Protein AF-A0A662T3V4-F1 (afdb_monomer)

Solvent-accessible surface area (backbone atoms only — not comparable to full-atom values): 14721 Å² total; per-residue (Å²): 110,71,76,76,57,40,57,53,72,35,45,35,38,33,26,55,74,84,58,54,72,59,46,93,83,54,72,71,65,47,71,27,55,16,37,87,68,14,44,41,56,37,65,56,91,74,62,58,72,70,41,65,28,30,39,36,39,48,42,63,90,56,28,44,53,46,79,46,80,47,55,38,71,93,63,78,53,95,51,92,78,51,63,44,68,65,78,75,66,76,69,55,51,30,48,18,40,55,39,75,48,63,46,76,59,77,57,59,50,78,57,83,48,34,36,40,37,45,35,63,87,68,67,56,62,47,79,45,73,43,36,34,34,44,30,41,29,21,73,39,90,58,22,33,38,45,39,45,26,37,30,39,37,47,55,92,95,19,60,70,58,90,65,24,69,51,34,47,43,48,28,42,80,74,65,52,68,68,65,54,58,46,91,50,48,66,55,29,43,75,65,43,41,47,41,75,68,65,66,51,94,30,65,60,47,104,82,73,52,51,46,60,36,35,60,92,40,72,52,44,32,40,35,40,36,34,28,27,44,73,63,53,85,51,66,26,28,47,32,44,32,41,42,34,34,74,65,69,70,37,31,35,87,39,80,53,43,66,65,41,56,65,33,63,38,37,42,35,39,33,95

Secondary structure (DSSP, 8-state):
--TT---TT-EEEEE-TTS-TT-TTPPPSEEEEB-TTS-BEE--TT--TT-EEEEEEE--SSB--EEEEEEPPS---SSTTPPEE-SS----PEEPBEEEEEE--SSSEEETTEEEEEHHHHT--SEEEEEEEEEEEE-STTEEEES-EEEEE--TT-PPPTTTEEEEEEEESSS------GGGHHHHHHH---EE---S-----TT----EE-TT-EEEEEEEEEEEGGG--S-EEEEEEEES--SSS---TTT----SBPEEEEEEEE-

Nearest PDB structures (foldseek):
  8q8h-assembly1_D  TM=4.718E-01  e=1.611E-04  Niabella aurantiaca DSM 17617
  1r17-assembly2_B  TM=2.631E-01  e=7.019E-04  Staphylococcus epidermidis
  2ral-assembly1_A  TM=2.416E-01  e=2.329E-03  Staphylococcus epidermidis
  2ral-assembly2_B  TM=2.460E-01  e=3.603E-03  Staphylococcus epidermidis
  1r19-assembly2_B  TM=2.768E-01  e=2.299E-02  Staphylococcus epidermidis

Foldseek 3Di:
DPLQQADFFWKKFKAAPPWQQQPPPGDTQWMATAHNRNKGWTLQPRADAQDWIWIWTDDDLFWAIDIDIDGHHPDPDPDRGDIDIDPPHDGTFTAFAKDKDKADWPAADDDGQEGEHECVVVVDAFKDKIKIKMKIATDDARHKFAQKWKAKEWPPPQADDPQFWQDKWKDWPDFDTLDDDSVCVCCRHVVRFIGGPQGDQADQDPVGRGGIHHNVDMIMMMMMIMGGSNRDPAKHKIKMKMFGDDPRQQQRSRNTHGRYDIDIHIYIYHD

Mean predicted aligned error: 10.24 Å

Sequence (271 aa):
MNPKAGISGLTVEVLPPDEIPWNPQRYILDSATTDANGIASFTGASLKVGELYQWVVRGDTTTYDKIVFMETPCRLPEALNVPFKITPPIYVYKVGNISLTVSNNNIGSLSGNVITINITALGLSGINTLSFDAAISQGVSGAAIIDPVLVLRSPEGYELESGVVMNIYAAPETGYDFGIPGSDLSSYLIGAAPISMSTRESFTDSKGVTHYVWTTEKATYSFTITFDADSISKEQILRITFDDLGDYNAKDVATRSSKASPAYVDVKFTV

Radius of gyration: 23.17 Å; Cα contacts (8 Å, |Δi|>4): 689; chains: 1; bounding box: 51×29×70 Å

pLDDT: mean 76.37, std 15.68, range [36.38, 98.0]

Structure (mmCIF, N/CA/C/O backbone):
data_AF-A0A662T3V4-F1
#
_entry.id   AF-A0A662T3V4-F1
#
loop_
_atom_site.group_PDB
_atom_site.id
_atom_site.type_symbol
_atom_site.label_atom_id
_atom_site.label_alt_id
_atom_site.label_comp_id
_atom_site.label_asym_id
_atom_site.label_entity_id
_atom_site.label_seq_id
_atom_site.pdbx_PDB_ins_code
_atom_site.Cartn_x
_atom_site.Cartn_y
_atom_site.Cartn_z
_atom_site.occupancy
_atom_site.B_iso_or_equiv
_atom_site.auth_seq_id
_atom_site.auth_comp_id
_atom_site.auth_asym_id
_atom_site.auth_atom_id
_atom_site.pdbx_PDB_model_num
ATOM 1 N N . MET A 1 1 ? -7.548 4.131 -21.773 1.00 39.38 1 MET A N 1
ATOM 2 C CA . MET A 1 1 ? -6.230 4.319 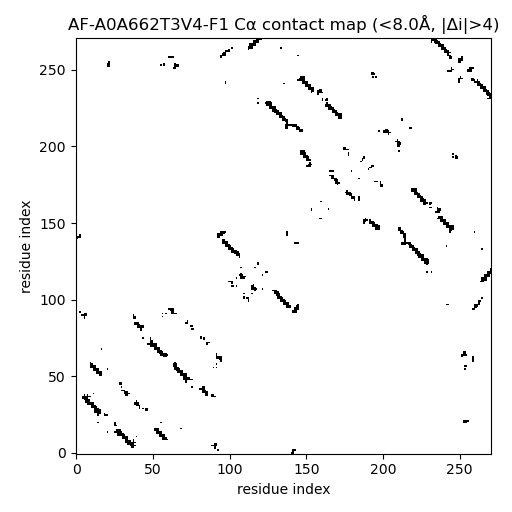-22.429 1.00 39.38 1 MET A CA 1
ATOM 3 C C . MET A 1 1 ? -5.552 2.965 -22.520 1.00 39.38 1 MET A C 1
ATOM 5 O O . MET A 1 1 ? -5.690 2.190 -21.585 1.00 39.38 1 MET A O 1
ATOM 9 N N . ASN A 1 2 ? -4.883 2.655 -23.633 1.00 36.38 2 ASN A N 1
ATOM 10 C CA . ASN A 1 2 ? -4.126 1.411 -23.766 1.00 36.38 2 ASN A CA 1
ATOM 11 C C . ASN A 1 2 ? -2.983 1.439 -22.725 1.00 36.38 2 ASN A C 1
ATOM 13 O O . ASN A 1 2 ? -2.199 2.387 -22.778 1.00 36.38 2 ASN A O 1
ATOM 17 N N . PRO A 1 3 ? -2.849 0.459 -21.811 1.00 45.53 3 PRO A N 1
ATOM 18 C CA . PRO A 1 3 ? -1.729 0.388 -20.856 1.00 45.53 3 PRO A CA 1
ATOM 19 C C . PRO A 1 3 ? -0.346 0.287 -21.539 1.00 45.53 3 PRO A C 1
ATOM 21 O O . PRO A 1 3 ? 0.685 0.275 -20.880 1.00 45.53 3 PRO A O 1
ATOM 24 N N . LYS A 1 4 ? -0.326 0.219 -22.877 1.00 51.81 4 LYS A N 1
ATOM 25 C CA . LYS A 1 4 ? 0.841 0.115 -23.755 1.00 51.81 4 LYS A CA 1
ATOM 26 C C . LYS A 1 4 ? 1.118 1.396 -24.564 1.00 51.81 4 LYS A C 1
ATOM 28 O O . LYS A 1 4 ? 1.653 1.305 -25.664 1.00 51.81 4 LYS A O 1
ATOM 33 N N . ALA A 1 5 ? 0.705 2.579 -24.111 1.00 57.41 5 ALA A N 1
ATOM 34 C CA . ALA A 1 5 ? 1.162 3.825 -24.736 1.00 57.41 5 ALA A CA 1
ATOM 35 C C . ALA A 1 5 ? 2.558 4.166 -24.192 1.00 57.41 5 ALA A C 1
ATOM 37 O O . ALA A 1 5 ? 2.743 4.207 -22.979 1.00 57.41 5 ALA A O 1
ATOM 38 N N . GLY A 1 6 ? 3.545 4.356 -25.070 1.00 65.94 6 GLY A N 1
ATOM 39 C CA . GLY A 1 6 ? 4.876 4.780 -24.645 1.00 65.94 6 GLY A CA 1
ATOM 40 C C . GLY A 1 6 ? 4.839 6.173 -24.012 1.00 65.94 6 GLY A C 1
ATOM 41 O O . GLY A 1 6 ? 4.017 7.008 -24.392 1.00 65.94 6 GLY A O 1
ATOM 42 N N . ILE A 1 7 ? 5.697 6.404 -23.019 1.00 77.31 7 ILE A N 1
ATOM 43 C CA . ILE A 1 7 ? 5.754 7.664 -22.273 1.00 77.31 7 ILE A CA 1
ATOM 44 C C . ILE A 1 7 ? 6.995 8.432 -22.703 1.00 77.31 7 ILE A C 1
ATOM 46 O O . ILE A 1 7 ? 8.090 7.887 -22.666 1.00 77.31 7 ILE A O 1
ATOM 50 N N . SER A 1 8 ? 6.800 9.681 -23.118 1.00 83.31 8 SER A N 1
ATOM 51 C CA . SER A 1 8 ? 7.868 10.582 -23.553 1.00 83.31 8 SER A CA 1
ATOM 52 C C . SER A 1 8 ? 8.593 11.218 -22.374 1.00 83.31 8 SER A C 1
ATOM 54 O O . SER A 1 8 ? 7.977 11.503 -21.351 1.00 83.31 8 SER A O 1
ATOM 56 N N . GLY A 1 9 ? 9.872 11.547 -22.562 1.00 85.44 9 GLY A N 1
ATOM 57 C CA . GLY A 1 9 ? 10.640 12.363 -21.616 1.00 85.44 9 GLY A CA 1
ATOM 58 C C . GLY A 1 9 ? 11.221 11.602 -20.421 1.00 85.44 9 GLY A C 1
ATOM 59 O O . GLY A 1 9 ? 11.909 12.207 -19.607 1.00 85.44 9 GLY A O 1
ATOM 60 N N . LEU A 1 10 ? 11.001 10.290 -20.330 1.00 86.38 10 LEU A N 1
ATOM 61 C CA . LEU A 1 10 ? 11.628 9.434 -19.323 1.00 86.38 10 LEU A CA 1
ATOM 62 C C . LEU A 1 10 ? 13.076 9.119 -19.692 1.00 86.38 10 LEU A C 1
ATOM 64 O O . LEU A 1 10 ? 13.371 8.831 -20.859 1.00 86.38 10 LEU A O 1
ATOM 68 N N . THR A 1 11 ? 13.949 9.117 -18.687 1.00 89.12 11 THR A N 1
ATOM 69 C CA . THR A 1 11 ? 15.344 8.684 -18.817 1.00 89.12 11 THR A CA 1
ATOM 70 C C . THR A 1 11 ? 15.421 7.165 -18.752 1.00 89.12 11 THR A C 1
ATOM 72 O O . THR A 1 11 ? 14.851 6.543 -17.858 1.00 89.12 11 THR A O 1
ATOM 75 N N . VAL A 1 12 ? 16.156 6.566 -19.683 1.00 87.50 12 VAL A N 1
ATOM 76 C CA . VAL A 1 12 ? 16.476 5.140 -19.700 1.00 87.50 12 VAL A CA 1
ATOM 77 C C . VAL A 1 12 ? 17.984 4.993 -19.596 1.00 87.50 12 VAL A C 1
ATOM 79 O O . VAL A 1 12 ? 18.717 5.497 -20.444 1.00 87.50 12 VAL A O 1
ATOM 82 N N . GLU A 1 13 ? 18.436 4.313 -18.551 1.00 89.25 13 GLU A N 1
ATOM 83 C CA . GLU A 1 13 ? 19.843 4.027 -18.281 1.00 89.25 13 GLU A CA 1
ATOM 84 C C . GLU A 1 13 ? 20.152 2.569 -18.608 1.00 89.25 13 GLU A C 1
ATOM 86 O O . GLU A 1 13 ? 19.331 1.683 -18.366 1.00 89.25 13 GLU A O 1
ATOM 91 N N . VAL A 1 14 ? 21.355 2.324 -19.120 1.00 87.81 14 VAL A N 1
ATOM 92 C CA . VAL A 1 14 ? 21.890 0.979 -19.334 1.00 87.81 14 VAL A CA 1
ATOM 93 C C . VAL A 1 14 ? 22.984 0.735 -18.313 1.00 87.81 14 VAL A C 1
ATOM 95 O O . VAL A 1 14 ? 23.969 1.475 -18.271 1.00 87.81 14 VAL A O 1
ATOM 98 N N . LEU A 1 15 ? 22.809 -0.292 -17.488 1.00 89.62 15 LEU A N 1
ATOM 99 C CA . LEU A 1 15 ? 23.757 -0.675 -16.449 1.00 89.62 15 LEU A CA 1
ATOM 100 C C . LEU A 1 15 ? 24.305 -2.089 -16.710 1.00 89.62 15 LEU A C 1
ATOM 102 O O . LEU A 1 15 ? 23.629 -2.908 -17.350 1.00 89.62 15 LEU A O 1
ATOM 106 N N . PRO A 1 16 ? 25.507 -2.406 -16.200 1.00 89.25 16 PRO A N 1
ATOM 107 C CA . PRO A 1 16 ? 25.990 -3.781 -16.120 1.00 89.25 16 PRO A CA 1
ATOM 108 C C . PRO A 1 16 ? 24.995 -4.716 -15.395 1.00 89.25 16 PRO A C 1
ATOM 110 O O . PRO A 1 16 ? 24.268 -4.259 -14.511 1.00 89.25 16 PRO A O 1
ATOM 113 N N . PRO A 1 17 ? 24.956 -6.025 -15.721 1.00 85.75 17 PRO A N 1
ATOM 114 C CA . PRO A 1 17 ? 24.073 -7.006 -15.076 1.00 85.75 17 PRO A CA 1
ATOM 115 C C . PRO A 1 17 ? 24.183 -7.112 -13.557 1.00 85.75 17 PRO A C 1
ATOM 117 O O . PRO A 1 17 ? 23.221 -7.521 -12.917 1.00 85.75 17 PRO A O 1
ATOM 120 N N . ASP A 1 18 ? 25.328 -6.762 -12.990 1.00 86.75 18 ASP A N 1
ATOM 121 C CA . ASP A 1 18 ? 25.663 -6.848 -11.569 1.00 86.75 18 ASP A CA 1
ATOM 122 C C . ASP A 1 18 ? 25.553 -5.506 -10.829 1.00 86.75 18 ASP A C 1
ATOM 124 O O . ASP A 1 18 ? 25.677 -5.458 -9.605 1.00 86.75 18 ASP A O 1
ATOM 128 N N . GLU A 1 19 ? 25.290 -4.415 -11.549 1.00 88.00 19 GLU A N 1
ATOM 129 C CA . GLU A 1 19 ? 25.171 -3.085 -10.963 1.00 88.00 19 GLU A CA 1
ATOM 130 C C . GLU A 1 19 ? 23.874 -2.945 -10.155 1.00 88.00 19 GLU A C 1
ATOM 132 O O . GLU A 1 19 ? 22.834 -3.506 -10.503 1.00 88.00 19 GLU A O 1
ATOM 137 N N . ILE A 1 20 ? 23.928 -2.163 -9.074 1.00 83.81 20 ILE A N 1
ATOM 138 C CA . ILE A 1 20 ? 22.788 -1.937 -8.183 1.00 83.81 20 ILE A CA 1
ATOM 139 C C . ILE A 1 20 ? 22.007 -0.695 -8.658 1.00 83.81 20 ILE A C 1
ATOM 141 O O . ILE A 1 20 ? 22.491 0.427 -8.479 1.00 83.81 20 ILE A O 1
ATOM 145 N N . PRO A 1 21 ? 20.774 -0.823 -9.195 1.00 80.94 21 PRO A N 1
ATOM 146 C CA . PRO A 1 21 ? 20.080 0.290 -9.862 1.00 80.94 21 PRO A CA 1
ATOM 147 C C . PRO A 1 21 ? 19.766 1.488 -8.970 1.00 80.94 21 PRO A C 1
ATOM 149 O O . PRO A 1 21 ? 19.736 2.624 -9.446 1.00 80.94 21 PRO A O 1
ATOM 152 N N . TRP A 1 22 ? 19.540 1.250 -7.681 1.00 76.88 22 TRP A N 1
ATOM 153 C CA . TRP A 1 22 ? 19.243 2.291 -6.697 1.00 76.88 22 TRP A CA 1
ATOM 154 C C . TRP A 1 22 ? 20.482 2.918 -6.059 1.00 76.88 22 TRP A C 1
ATOM 156 O O . TRP A 1 22 ? 20.353 3.817 -5.226 1.00 76.88 22 TRP A O 1
ATOM 166 N N . ASN A 1 23 ? 21.686 2.459 -6.407 1.00 81.25 23 ASN A N 1
ATOM 167 C CA . ASN A 1 23 ? 22.908 3.102 -5.952 1.00 81.25 23 ASN A CA 1
ATOM 168 C C . ASN A 1 23 ? 23.044 4.471 -6.656 1.00 81.25 23 ASN A C 1
ATOM 170 O O . ASN A 1 23 ? 23.074 4.528 -7.892 1.00 81.25 23 ASN A O 1
ATOM 174 N N . PRO A 1 24 ? 23.136 5.596 -5.918 1.00 77.50 24 PRO A N 1
ATOM 175 C CA . PRO A 1 24 ? 23.314 6.913 -6.530 1.00 77.50 24 PRO A CA 1
ATOM 176 C C . PRO A 1 24 ? 24.662 7.063 -7.253 1.00 77.50 24 PRO A C 1
ATOM 178 O O . PRO A 1 24 ? 24.792 7.946 -8.093 1.00 77.50 24 PRO A O 1
ATOM 181 N N . GLN A 1 25 ? 25.646 6.207 -6.953 1.00 84.00 25 GLN A N 1
ATOM 182 C CA . GLN A 1 25 ? 26.980 6.195 -7.569 1.00 84.00 25 GLN A CA 1
ATOM 183 C C . GLN A 1 25 ? 27.180 5.046 -8.572 1.00 84.00 25 GLN A C 1
ATOM 185 O O . GLN A 1 25 ? 28.317 4.720 -8.906 1.00 84.00 25 GLN A O 1
ATOM 190 N N . ARG A 1 26 ? 26.092 4.413 -9.026 1.00 88.00 26 ARG A N 1
ATOM 191 C CA . ARG A 1 26 ? 26.131 3.319 -10.008 1.00 88.00 26 ARG A CA 1
ATOM 192 C C . ARG A 1 26 ? 26.862 3.711 -11.293 1.00 88.00 26 ARG A C 1
ATOM 194 O O . ARG A 1 26 ? 26.807 4.867 -11.723 1.00 88.00 26 ARG A O 1
ATOM 201 N N . TYR A 1 27 ? 27.475 2.733 -11.949 1.00 88.25 27 TYR A N 1
ATOM 202 C CA . TYR A 1 27 ? 28.099 2.938 -13.246 1.00 88.25 27 TYR A CA 1
ATOM 203 C C . TYR A 1 27 ? 27.073 2.856 -14.386 1.00 88.25 27 TYR A C 1
ATOM 205 O O . TYR A 1 27 ? 26.391 1.848 -14.560 1.00 88.25 27 TYR A O 1
ATOM 213 N N . ILE A 1 28 ? 26.972 3.928 -15.178 1.00 89.94 28 ILE A N 1
ATOM 214 C CA . ILE A 1 28 ? 26.049 4.029 -16.317 1.00 89.94 28 ILE A CA 1
ATOM 215 C C . ILE A 1 28 ? 26.844 3.838 -17.611 1.00 89.94 28 ILE A C 1
ATOM 217 O O . ILE A 1 28 ? 27.743 4.624 -17.908 1.00 89.94 28 ILE A O 1
ATOM 221 N N . LEU A 1 29 ? 26.507 2.800 -18.381 1.00 87.75 29 LEU A N 1
ATOM 222 C CA . LEU A 1 29 ? 27.159 2.481 -19.658 1.00 87.75 29 LEU A CA 1
ATOM 223 C C . LEU A 1 29 ? 26.683 3.390 -20.792 1.00 87.75 29 LEU A C 1
ATOM 225 O O . LEU A 1 29 ? 27.480 3.807 -21.633 1.00 87.75 29 LEU A O 1
ATOM 229 N N . ASP A 1 30 ? 25.380 3.659 -20.821 1.00 87.38 30 ASP A N 1
ATOM 230 C CA . ASP A 1 30 ? 24.730 4.554 -21.775 1.00 87.38 30 ASP A CA 1
ATOM 231 C C . ASP A 1 30 ? 23.413 5.072 -21.175 1.00 87.38 30 ASP A C 1
ATOM 233 O O . ASP A 1 30 ? 22.853 4.478 -20.247 1.00 87.38 30 ASP A O 1
ATOM 237 N N . SER A 1 31 ? 22.905 6.184 -21.696 1.00 88.00 31 SER A N 1
ATOM 238 C CA . SER A 1 31 ? 21.610 6.728 -21.294 1.00 88.00 31 SER A CA 1
ATOM 239 C C . SER A 1 31 ? 20.939 7.466 -22.442 1.00 88.00 31 SER A C 1
ATOM 241 O O . SER A 1 31 ? 21.595 8.102 -23.266 1.00 88.00 31 SER A O 1
ATOM 243 N N . ALA A 1 32 ? 19.615 7.400 -22.482 1.00 87.44 32 ALA A N 1
ATOM 244 C CA . ALA A 1 32 ? 18.816 8.086 -23.482 1.00 87.44 32 ALA A CA 1
ATOM 245 C C . ALA A 1 32 ? 17.502 8.584 -22.884 1.00 87.44 32 ALA A C 1
ATOM 247 O O . ALA A 1 32 ? 17.032 8.092 -21.859 1.00 87.44 32 ALA A O 1
ATOM 248 N N . THR A 1 33 ? 16.880 9.544 -23.561 1.00 88.31 33 THR A N 1
ATOM 249 C CA . THR A 1 33 ? 15.535 10.017 -23.233 1.00 88.31 33 THR A CA 1
ATOM 250 C C . THR A 1 33 ? 14.543 9.459 -24.244 1.00 88.31 33 THR A C 1
ATOM 252 O O . THR A 1 33 ? 14.813 9.414 -25.445 1.00 88.31 33 THR A O 1
ATOM 255 N N . THR A 1 34 ? 13.394 9.015 -23.753 1.00 85.56 34 THR A N 1
ATOM 256 C CA . THR A 1 34 ? 12.298 8.513 -24.585 1.00 85.56 34 THR A CA 1
ATOM 257 C C . THR A 1 34 ? 11.655 9.620 -25.425 1.00 85.56 34 THR A C 1
ATOM 259 O O . THR A 1 34 ? 11.392 10.723 -24.938 1.00 85.56 34 THR A O 1
ATOM 262 N N . ASP A 1 35 ? 11.383 9.316 -26.695 1.00 82.12 35 ASP A N 1
ATOM 263 C CA . ASP A 1 35 ? 10.679 10.204 -27.627 1.00 82.12 35 ASP A CA 1
ATOM 264 C C . ASP A 1 35 ? 9.153 10.246 -27.388 1.00 82.12 35 ASP A C 1
ATOM 266 O O . ASP A 1 35 ? 8.627 9.603 -26.481 1.00 82.12 35 ASP A O 1
ATOM 270 N N . ALA A 1 36 ? 8.415 10.966 -28.243 1.00 80.06 36 ALA A N 1
ATOM 271 C CA . ALA A 1 36 ? 6.953 11.093 -28.166 1.00 80.06 36 ALA A CA 1
ATOM 272 C C . ALA A 1 36 ? 6.187 9.752 -28.216 1.00 80.06 36 ALA A C 1
ATOM 274 O O . ALA A 1 36 ? 5.016 9.703 -27.845 1.00 80.06 36 ALA A O 1
ATOM 275 N N . ASN A 1 37 ? 6.833 8.673 -28.670 1.00 75.56 37 ASN A N 1
ATOM 276 C CA . ASN A 1 37 ? 6.276 7.324 -28.728 1.00 75.56 37 ASN A CA 1
ATOM 277 C C . ASN A 1 37 ? 6.799 6.420 -27.598 1.00 75.56 37 ASN A C 1
ATOM 279 O O . ASN A 1 37 ? 6.518 5.221 -27.603 1.00 75.56 37 ASN A O 1
ATOM 283 N N . GLY A 1 38 ? 7.566 6.963 -26.648 1.00 74.94 38 GLY A N 1
ATOM 284 C CA . GLY A 1 38 ? 8.188 6.225 -25.552 1.00 74.94 38 GLY A CA 1
ATOM 285 C C . GLY A 1 38 ? 9.400 5.389 -25.953 1.00 74.94 38 GLY A C 1
ATOM 286 O O . GLY A 1 38 ? 9.721 4.421 -25.265 1.00 74.94 38 GLY A O 1
ATOM 287 N N . ILE A 1 39 ? 10.056 5.706 -27.073 1.00 79.62 39 ILE A N 1
ATOM 288 C CA . ILE A 1 39 ? 11.210 4.949 -27.568 1.00 79.62 39 ILE A CA 1
ATOM 289 C C . ILE A 1 39 ? 12.498 5.666 -27.169 1.00 79.62 39 ILE A C 1
ATOM 291 O O . ILE A 1 39 ? 12.715 6.818 -27.538 1.00 79.62 39 ILE A O 1
ATOM 295 N N . ALA A 1 40 ? 13.377 4.969 -26.448 1.00 80.62 40 ALA A N 1
ATOM 296 C CA . ALA A 1 40 ? 14.735 5.424 -26.162 1.00 80.62 40 ALA A CA 1
ATOM 297 C C . ALA A 1 40 ? 15.696 4.939 -27.263 1.00 80.62 40 ALA A C 1
ATOM 299 O O . ALA A 1 40 ? 15.674 3.764 -27.643 1.00 80.62 40 ALA A O 1
ATOM 300 N N . SER A 1 41 ? 16.506 5.856 -27.800 1.00 79.06 41 SER A N 1
ATOM 301 C CA . SER A 1 41 ? 17.480 5.575 -28.866 1.00 79.06 41 SER A CA 1
ATOM 302 C C . SER A 1 41 ? 18.894 5.818 -28.357 1.00 79.06 41 SER A C 1
ATOM 304 O O . SER A 1 41 ? 19.190 6.907 -27.872 1.00 79.06 41 SER A O 1
ATOM 306 N N . PHE A 1 42 ? 19.754 4.815 -28.500 1.00 78.88 42 PHE A N 1
ATOM 307 C CA . PHE A 1 42 ? 21.103 4.800 -27.938 1.00 78.88 42 PHE A CA 1
ATOM 308 C C . PHE A 1 42 ? 22.131 4.854 -29.058 1.00 78.88 42 PHE A C 1
ATOM 310 O O . PHE A 1 42 ? 21.928 4.275 -30.128 1.00 78.88 42 PHE A O 1
ATOM 317 N N . THR A 1 43 ? 23.238 5.554 -28.827 1.00 66.44 43 THR A N 1
ATOM 318 C CA . THR A 1 43 ? 24.326 5.668 -29.809 1.00 66.44 43 THR A CA 1
ATOM 319 C C . THR A 1 43 ? 25.307 4.498 -29.713 1.00 66.44 43 THR A C 1
ATOM 321 O O . THR A 1 43 ? 26.073 4.283 -30.649 1.00 66.44 43 THR A O 1
ATOM 324 N N . GLY A 1 44 ? 25.240 3.696 -28.640 1.00 61.56 44 GLY A N 1
ATOM 325 C CA . GLY A 1 44 ? 25.814 2.350 -28.577 1.00 61.56 44 GLY A CA 1
ATOM 326 C C . GLY A 1 44 ? 27.333 2.266 -28.521 1.00 61.56 44 GLY A C 1
ATOM 327 O O . GLY A 1 44 ? 27.869 1.166 -28.605 1.00 61.56 44 GLY A O 1
ATOM 328 N N . ALA A 1 45 ? 28.037 3.387 -28.343 1.00 58.06 45 ALA A N 1
ATOM 329 C CA . ALA A 1 45 ? 29.501 3.411 -28.334 1.00 58.06 45 ALA A CA 1
ATOM 330 C C . ALA A 1 45 ? 30.129 2.525 -27.233 1.00 58.06 45 ALA A C 1
ATOM 332 O O . ALA A 1 45 ? 31.272 2.098 -27.380 1.00 58.06 45 ALA A O 1
ATOM 333 N N . SER A 1 46 ? 29.377 2.213 -26.170 1.00 67.06 46 SER A N 1
ATOM 334 C CA . SER A 1 46 ? 29.834 1.428 -25.011 1.00 67.06 46 SER A CA 1
ATOM 335 C C . SER A 1 46 ? 29.189 0.038 -24.887 1.00 67.06 46 SER A C 1
ATOM 337 O O . SER A 1 46 ? 29.539 -0.708 -23.972 1.00 67.06 46 SER A O 1
ATOM 339 N N . LEU A 1 47 ? 28.238 -0.323 -25.759 1.00 74.50 47 LEU A N 1
ATOM 340 C CA . LEU A 1 47 ? 27.401 -1.521 -25.602 1.00 74.50 47 LEU A CA 1
ATOM 341 C C . LEU A 1 47 ? 27.782 -2.612 -26.607 1.00 74.50 47 LEU A C 1
ATOM 343 O O . LEU A 1 47 ? 27.963 -2.351 -27.796 1.00 74.50 47 LEU A O 1
ATOM 347 N N . LYS A 1 48 ? 27.883 -3.857 -26.133 1.00 75.62 48 LYS A N 1
ATOM 348 C CA . LYS A 1 48 ? 28.205 -5.020 -26.969 1.00 75.62 48 LYS A CA 1
ATOM 349 C C . LYS A 1 48 ? 26.930 -5.752 -27.388 1.00 75.62 48 LYS A C 1
ATOM 351 O O . LYS A 1 48 ? 26.040 -5.994 -26.579 1.00 75.62 48 LYS A O 1
ATOM 356 N N . VAL A 1 49 ? 26.851 -6.118 -28.666 1.00 75.88 49 VAL A N 1
ATOM 357 C CA . VAL A 1 49 ? 25.720 -6.878 -29.226 1.00 75.88 49 VAL A CA 1
ATOM 358 C C . VAL A 1 49 ? 25.639 -8.259 -28.577 1.00 75.88 49 VAL A C 1
ATOM 360 O O . VAL A 1 49 ? 26.661 -8.926 -28.451 1.00 75.88 49 VAL A O 1
ATOM 363 N N . GLY A 1 50 ? 24.428 -8.693 -28.215 1.00 74.31 50 GLY A N 1
ATOM 364 C CA . GLY A 1 50 ? 24.186 -10.004 -27.604 1.00 74.31 50 GLY A CA 1
ATOM 365 C C . GLY A 1 50 ? 24.565 -10.104 -26.125 1.00 74.31 50 GLY A C 1
ATOM 366 O O . GLY A 1 50 ? 24.307 -11.132 -25.514 1.00 74.31 50 GLY A O 1
ATOM 367 N N . GLU A 1 51 ? 25.134 -9.052 -25.530 1.00 81.88 51 GLU A N 1
ATOM 368 C CA . GLU A 1 51 ? 25.358 -9.004 -24.085 1.00 81.88 51 GLU A CA 1
ATOM 369 C C . GLU A 1 51 ? 24.079 -8.588 -23.360 1.00 81.88 51 GLU A C 1
ATOM 371 O O . GLU A 1 51 ? 23.357 -7.682 -23.802 1.00 81.88 51 GLU A O 1
ATOM 376 N N . LEU A 1 52 ? 23.826 -9.257 -22.234 1.00 83.38 52 LEU A N 1
ATOM 377 C CA . LEU A 1 52 ? 22.751 -8.936 -21.305 1.00 83.38 52 LEU A CA 1
ATOM 378 C C . LEU A 1 52 ? 23.101 -7.653 -20.548 1.00 83.38 52 LEU A C 1
ATOM 380 O O . LEU A 1 52 ? 24.204 -7.525 -20.024 1.00 83.38 52 LEU A O 1
ATOM 384 N N . TYR A 1 53 ? 22.145 -6.735 -20.438 1.00 86.50 53 TYR A N 1
ATOM 385 C CA . TYR A 1 53 ? 22.264 -5.540 -19.605 1.00 86.50 53 TYR A CA 1
ATOM 386 C C . TYR A 1 53 ? 20.990 -5.298 -18.805 1.00 86.50 53 TYR A C 1
ATOM 388 O O . TYR A 1 53 ? 19.912 -5.806 -19.136 1.00 86.50 53 TYR A O 1
ATOM 396 N N . GLN A 1 54 ? 21.122 -4.482 -17.764 1.00 87.44 54 GLN A N 1
ATOM 397 C CA . GLN A 1 54 ? 19.992 -3.918 -17.043 1.00 87.44 54 GLN A CA 1
ATOM 398 C C . GLN A 1 54 ? 19.551 -2.620 -17.713 1.00 87.44 54 GLN A C 1
ATOM 400 O O . GLN A 1 5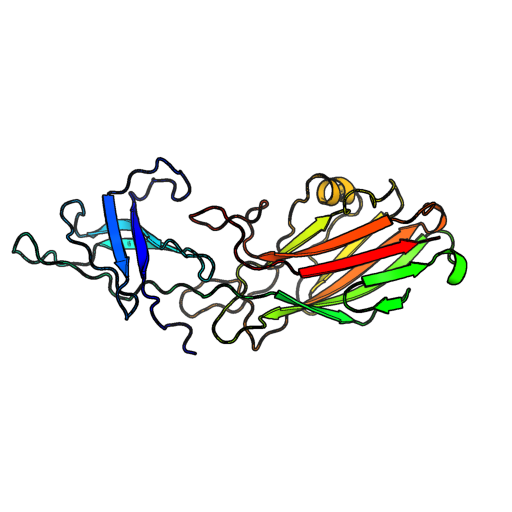4 ? 20.328 -1.675 -17.824 1.00 87.44 54 GLN A O 1
ATOM 405 N N . TRP A 1 55 ? 18.290 -2.562 -18.122 1.00 84.50 55 TRP A N 1
ATOM 406 C CA . TRP A 1 55 ? 17.666 -1.374 -18.690 1.00 84.50 55 TRP A CA 1
ATOM 407 C C . TRP A 1 55 ? 16.742 -0.770 -17.648 1.00 84.50 55 TRP A C 1
ATOM 409 O O . TRP A 1 55 ? 15.712 -1.357 -17.303 1.00 84.50 55 TRP A O 1
ATOM 419 N N . VAL A 1 56 ? 17.132 0.391 -17.137 1.00 85.88 56 VAL A N 1
ATOM 420 C CA . VAL A 1 56 ? 16.468 1.053 -16.019 1.00 85.88 56 VAL A CA 1
ATOM 421 C C . VAL A 1 56 ? 15.744 2.286 -16.529 1.00 85.88 56 VAL A C 1
ATOM 423 O O . VAL A 1 56 ? 16.365 3.287 -16.879 1.00 85.88 56 VAL A O 1
ATOM 426 N N . VAL A 1 57 ? 14.418 2.216 -16.578 1.00 84.75 57 VAL A N 1
ATOM 427 C CA . VAL A 1 57 ? 13.563 3.370 -16.857 1.00 84.75 57 VAL A CA 1
ATOM 428 C C . VAL A 1 57 ? 13.341 4.123 -15.556 1.00 84.75 57 VAL A C 1
ATOM 430 O O . VAL A 1 57 ? 12.801 3.559 -14.607 1.00 84.75 57 VAL A O 1
ATOM 433 N N . ARG A 1 58 ? 13.743 5.392 -15.532 1.00 84.88 58 ARG A N 1
ATOM 434 C CA . ARG A 1 58 ? 13.524 6.324 -14.426 1.00 84.88 58 ARG A CA 1
ATOM 435 C C . ARG A 1 58 ? 12.174 6.997 -14.619 1.00 84.88 58 ARG A C 1
ATOM 437 O O . ARG A 1 58 ? 12.033 7.864 -15.484 1.00 84.88 58 ARG A O 1
ATOM 444 N N . GLY A 1 59 ? 11.191 6.557 -13.847 1.00 79.38 59 GLY A N 1
ATOM 445 C CA . GLY A 1 59 ? 9.884 7.180 -13.776 1.00 79.38 59 GLY A CA 1
ATOM 446 C C . GLY A 1 59 ? 9.960 8.526 -13.060 1.00 79.38 59 GLY A C 1
ATOM 447 O O . GLY A 1 59 ? 10.815 8.775 -12.207 1.00 79.38 59 GLY A O 1
ATOM 448 N N . ASP A 1 60 ? 9.044 9.415 -13.412 1.00 77.81 60 ASP A N 1
ATOM 449 C CA . ASP A 1 60 ? 8.852 10.698 -12.742 1.00 77.81 60 ASP A CA 1
ATOM 450 C C . ASP A 1 60 ? 7.859 10.574 -11.567 1.00 77.81 60 ASP A C 1
ATOM 452 O O . ASP A 1 60 ? 7.658 9.497 -11.002 1.00 77.81 60 ASP A O 1
ATOM 456 N N . THR A 1 61 ? 7.241 11.682 -11.155 1.00 76.19 61 THR A N 1
ATOM 457 C CA . THR A 1 61 ? 6.202 11.689 -10.109 1.00 76.19 61 THR A CA 1
ATOM 458 C C . THR A 1 61 ? 4.869 11.100 -10.572 1.00 76.19 61 THR A C 1
ATOM 460 O O . THR A 1 61 ? 3.979 10.880 -9.758 1.00 76.19 61 THR A O 1
ATOM 463 N N . THR A 1 62 ? 4.702 10.858 -11.871 1.00 79.00 62 THR A N 1
ATOM 464 C CA . THR A 1 62 ? 3.461 10.369 -12.481 1.00 79.00 62 THR A CA 1
ATOM 465 C C . THR A 1 62 ? 3.600 8.965 -13.057 1.00 79.00 62 THR A C 1
ATOM 467 O O . THR A 1 62 ? 2.614 8.395 -13.529 1.00 79.00 62 THR A O 1
ATOM 470 N N . THR A 1 63 ? 4.805 8.391 -13.026 1.00 80.19 63 THR A N 1
ATOM 471 C CA . THR A 1 63 ? 5.141 7.103 -13.638 1.00 80.19 63 THR A CA 1
ATOM 472 C C . THR A 1 63 ? 6.064 6.277 -12.748 1.00 80.19 63 THR A C 1
ATOM 474 O O . THR A 1 63 ? 6.939 6.808 -12.066 1.00 80.19 63 THR A O 1
ATOM 477 N N . TYR A 1 64 ? 5.846 4.964 -12.741 1.00 79.44 64 TYR A N 1
ATOM 478 C CA . TYR A 1 64 ? 6.719 4.031 -12.035 1.00 79.44 64 TYR A CA 1
ATOM 479 C C . TYR A 1 64 ? 8.027 3.833 -12.781 1.00 79.44 64 TYR A C 1
ATOM 481 O O . TYR 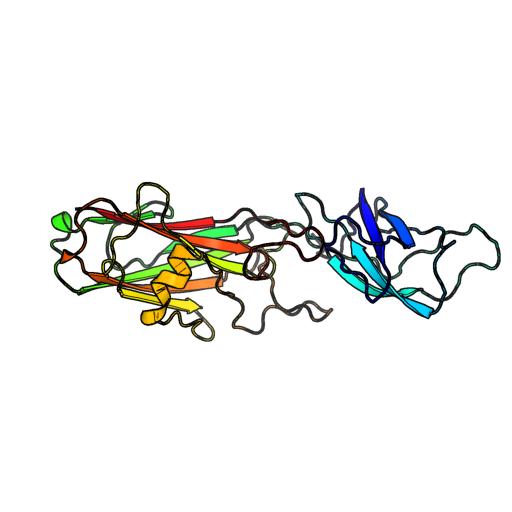A 1 64 ? 8.057 3.857 -14.018 1.00 79.44 64 TYR A O 1
ATOM 489 N N . ASP A 1 65 ? 9.085 3.554 -12.031 1.00 79.00 65 ASP A N 1
ATOM 490 C CA . ASP A 1 65 ? 10.320 3.085 -12.621 1.00 79.00 65 ASP A CA 1
ATOM 491 C C . ASP A 1 65 ? 10.164 1.625 -13.058 1.00 79.00 65 ASP A C 1
ATOM 493 O O . ASP A 1 65 ? 9.227 0.906 -12.691 1.00 79.00 65 ASP A O 1
ATOM 497 N N . LYS A 1 66 ? 11.102 1.165 -13.883 1.00 78.56 66 LYS A N 1
ATOM 498 C CA . LYS A 1 66 ? 11.121 -0.224 -14.329 1.00 78.56 66 LYS A CA 1
ATOM 499 C C . LYS A 1 66 ? 12.525 -0.690 -14.619 1.00 78.56 66 LYS A C 1
ATOM 501 O O . LYS A 1 66 ? 13.279 -0.002 -15.298 1.00 78.56 66 LYS A O 1
ATOM 506 N N . ILE A 1 67 ? 12.826 -1.904 -14.181 1.00 78.31 67 ILE A N 1
ATOM 507 C CA . ILE A 1 67 ? 14.055 -2.605 -14.532 1.00 78.31 67 ILE A CA 1
ATOM 508 C C . ILE A 1 67 ? 13.677 -3.772 -15.437 1.00 78.31 67 ILE A C 1
ATOM 510 O O . ILE A 1 67 ? 12.773 -4.548 -15.124 1.00 78.31 67 ILE A O 1
ATOM 514 N N . VAL A 1 68 ? 14.351 -3.887 -16.578 1.00 78.50 68 VAL A N 1
ATOM 515 C CA . VAL A 1 68 ? 14.235 -5.048 -17.464 1.00 78.50 68 VAL A CA 1
ATOM 516 C C . VAL A 1 68 ? 15.632 -5.527 -17.820 1.00 78.50 68 VAL A C 1
ATOM 518 O O . VAL A 1 68 ? 16.479 -4.737 -18.226 1.00 78.50 68 VAL A O 1
ATOM 521 N N . PHE A 1 69 ? 15.864 -6.828 -17.703 1.00 80.25 69 PHE A N 1
ATOM 522 C CA . PHE A 1 69 ? 17.085 -7.460 -18.186 1.00 80.25 69 PHE A CA 1
ATOM 523 C C . PHE A 1 69 ? 16.873 -7.854 -19.645 1.00 80.25 69 PHE A C 1
ATOM 525 O O . PHE A 1 69 ? 15.959 -8.622 -19.948 1.00 80.25 69 PHE A O 1
ATOM 532 N N . MET A 1 70 ? 17.666 -7.292 -20.555 1.00 77.12 70 MET A N 1
ATOM 533 C CA . MET A 1 70 ? 17.554 -7.584 -21.988 1.00 77.12 70 MET A CA 1
ATOM 534 C C . MET A 1 70 ? 18.924 -7.603 -22.645 1.00 77.12 70 MET A C 1
ATOM 536 O O . MET A 1 70 ? 19.791 -6.787 -22.324 1.00 77.12 70 MET A O 1
ATOM 540 N N . GLU A 1 71 ? 19.088 -8.517 -23.594 1.00 78.69 71 GLU A N 1
ATOM 541 C CA . GLU A 1 71 ? 20.247 -8.543 -24.477 1.00 78.69 71 GLU A CA 1
ATOM 542 C C . GLU A 1 71 ? 20.181 -7.386 -25.477 1.00 78.69 71 GLU A C 1
ATOM 544 O O . GLU A 1 71 ? 19.112 -7.050 -25.996 1.00 78.69 71 GLU A O 1
ATOM 549 N N . THR A 1 72 ? 21.330 -6.776 -25.768 1.00 71.81 72 THR A N 1
ATOM 550 C CA . THR A 1 72 ? 21.405 -5.718 -26.783 1.00 71.81 72 THR A CA 1
ATOM 551 C C . THR A 1 72 ? 21.028 -6.294 -28.155 1.00 71.81 72 THR A C 1
ATOM 553 O O . THR A 1 72 ? 21.713 -7.210 -28.629 1.00 71.81 72 THR A O 1
ATOM 556 N N . PRO A 1 73 ? 19.970 -5.782 -28.819 1.00 62.16 73 PRO A N 1
ATOM 557 C CA . PRO A 1 73 ? 19.444 -6.390 -30.035 1.00 62.16 73 PRO A CA 1
ATOM 558 C C . PRO A 1 73 ? 20.453 -6.371 -31.194 1.00 62.16 73 PRO A C 1
ATOM 560 O O . PRO A 1 73 ? 21.225 -5.431 -31.391 1.00 62.16 73 PRO A O 1
ATOM 563 N N . CYS A 1 74 ? 20.421 -7.437 -31.994 1.00 50.28 74 CYS A N 1
ATOM 564 C CA . CYS A 1 74 ? 21.281 -7.664 -33.154 1.00 50.28 74 CYS A CA 1
ATOM 565 C C . CYS A 1 74 ? 21.025 -6.650 -34.287 1.00 50.28 74 CYS A C 1
ATOM 567 O O . CYS A 1 74 ? 20.113 -6.808 -35.098 1.00 50.28 74 CYS A O 1
ATOM 569 N N . ARG A 1 75 ? 21.853 -5.603 -34.318 1.00 50.31 75 ARG A N 1
ATOM 570 C CA . ARG A 1 75 ? 22.584 -5.016 -35.462 1.00 50.31 75 ARG A CA 1
ATOM 571 C C . ARG A 1 75 ? 23.010 -3.615 -35.026 1.00 50.31 75 ARG A C 1
ATOM 573 O O . ARG A 1 75 ? 22.247 -2.668 -35.188 1.00 50.31 75 ARG A O 1
ATOM 580 N N . LEU A 1 76 ? 24.233 -3.476 -34.509 1.00 52.56 76 LEU A N 1
ATOM 581 C CA . LEU A 1 76 ? 24.939 -2.203 -34.653 1.00 52.56 76 LEU A CA 1
ATOM 582 C C . LEU A 1 76 ? 25.144 -2.031 -36.163 1.00 52.56 76 LEU A C 1
ATOM 584 O O . LEU A 1 76 ? 25.740 -2.919 -36.779 1.00 52.56 76 LEU A O 1
ATOM 588 N N . PRO A 1 77 ? 24.586 -0.998 -36.808 1.00 51.34 77 PRO A N 1
ATOM 589 C CA . PRO A 1 77 ? 24.824 -0.800 -38.228 1.00 51.34 77 PRO A CA 1
ATOM 590 C C . PRO A 1 77 ? 26.330 -0.648 -38.447 1.00 51.34 77 PRO A C 1
ATOM 592 O O . PRO A 1 77 ? 27.010 -0.029 -37.637 1.00 51.34 77 PRO A O 1
ATOM 595 N N . GLU A 1 78 ? 26.859 -1.229 -39.525 1.00 49.59 78 GLU A N 1
ATOM 596 C CA . GLU A 1 78 ? 28.305 -1.265 -39.823 1.00 49.59 78 GLU A CA 1
ATOM 597 C C . GLU A 1 78 ? 28.956 0.133 -39.902 1.00 49.59 78 GLU A C 1
ATOM 599 O O . GLU A 1 78 ? 30.179 0.258 -39.887 1.00 49.59 78 GLU A O 1
ATOM 604 N N . ALA A 1 79 ? 28.150 1.197 -39.945 1.00 53.22 79 ALA A N 1
ATOM 605 C CA . ALA A 1 79 ? 28.592 2.566 -39.759 1.00 53.22 79 ALA A CA 1
ATOM 606 C C . ALA A 1 79 ? 28.616 2.939 -38.265 1.00 53.22 79 ALA A C 1
ATOM 608 O O . ALA A 1 79 ? 27.568 2.986 -37.614 1.00 53.22 79 ALA A O 1
ATOM 609 N N . LEU A 1 80 ? 29.801 3.304 -37.751 1.00 49.91 80 LEU A N 1
ATOM 610 C CA . LEU A 1 80 ? 29.905 4.095 -36.521 1.00 49.91 80 LEU A CA 1
ATOM 611 C C . LEU A 1 80 ? 28.888 5.249 -36.606 1.00 49.91 80 LEU A C 1
ATOM 613 O O . LEU A 1 80 ? 28.894 5.985 -37.594 1.00 49.91 80 LEU A O 1
ATOM 617 N N . ASN A 1 81 ? 28.056 5.413 -35.572 1.00 53.09 81 ASN A N 1
ATOM 618 C CA . ASN A 1 81 ? 27.069 6.494 -35.384 1.00 53.09 81 ASN A CA 1
ATOM 619 C C . ASN A 1 81 ? 25.623 6.265 -35.863 1.00 53.09 81 ASN A C 1
ATOM 621 O O . ASN A 1 81 ? 24.875 7.241 -35.923 1.00 53.09 81 ASN A O 1
ATOM 625 N N . VAL A 1 82 ? 25.169 5.044 -36.163 1.00 55.69 82 VAL A N 1
ATOM 626 C CA . VAL A 1 82 ? 23.719 4.825 -36.345 1.00 55.69 82 VAL A CA 1
ATOM 627 C C . VAL A 1 82 ? 23.077 4.437 -35.007 1.00 55.69 82 VAL A C 1
ATOM 629 O O . VAL A 1 82 ? 23.423 3.386 -34.465 1.00 55.69 82 VAL A O 1
ATOM 632 N N . PRO A 1 83 ? 22.137 5.241 -34.470 1.00 57.91 83 PRO A N 1
ATOM 633 C CA . PRO A 1 83 ? 21.450 4.907 -33.231 1.00 57.91 83 PRO A CA 1
ATOM 634 C C . PRO A 1 83 ? 20.663 3.607 -33.378 1.00 57.91 83 PRO A C 1
ATOM 636 O O . PRO A 1 83 ? 19.940 3.427 -34.363 1.00 57.91 83 PRO A O 1
ATOM 639 N N . PHE A 1 84 ? 20.752 2.724 -32.389 1.00 64.19 84 PHE A N 1
ATOM 640 C CA . PHE A 1 84 ? 19.888 1.550 -32.324 1.00 64.19 84 PHE A CA 1
ATOM 641 C C . PHE A 1 84 ? 18.720 1.806 -31.368 1.00 64.19 84 PHE A C 1
ATOM 643 O O . PHE A 1 84 ? 18.797 2.612 -30.435 1.00 64.19 84 PHE A O 1
ATOM 650 N N . LYS A 1 85 ? 17.601 1.131 -31.638 1.00 65.19 85 LYS A N 1
ATOM 651 C CA . LYS A 1 85 ? 16.361 1.256 -30.869 1.00 65.19 85 LYS A CA 1
ATOM 652 C C . LYS A 1 85 ? 16.117 -0.023 -30.090 1.00 65.19 85 LYS A C 1
ATOM 654 O O . LYS A 1 85 ? 16.218 -1.115 -30.650 1.00 65.19 85 LYS A O 1
ATOM 659 N N . ILE A 1 86 ? 15.715 0.114 -28.831 1.00 61.00 86 ILE A N 1
ATOM 660 C CA . ILE A 1 86 ? 15.147 -1.008 -28.087 1.00 61.00 86 ILE A CA 1
ATOM 661 C C . ILE A 1 86 ? 13.796 -1.344 -28.721 1.00 61.00 86 ILE A C 1
ATOM 663 O O . ILE A 1 86 ? 12.905 -0.496 -28.800 1.00 61.00 86 ILE A O 1
ATOM 667 N N . THR A 1 87 ? 13.646 -2.581 -29.189 1.00 56.16 87 THR A N 1
ATOM 668 C CA . THR A 1 87 ? 12.365 -3.107 -29.665 1.00 56.16 87 THR A CA 1
ATOM 669 C C . THR A 1 87 ? 12.121 -4.470 -29.016 1.00 56.16 87 THR A C 1
ATOM 671 O O . THR A 1 87 ? 13.005 -5.322 -29.083 1.00 56.16 87 THR A O 1
ATOM 674 N N . PRO A 1 88 ? 10.958 -4.698 -28.375 1.00 55.31 88 PRO A N 1
ATOM 675 C CA . PRO A 1 88 ? 9.806 -3.796 -28.241 1.00 55.31 88 PRO A CA 1
ATOM 676 C C . PRO A 1 88 ? 10.038 -2.638 -27.241 1.00 55.31 88 PRO A C 1
ATOM 678 O O . PRO A 1 88 ? 10.950 -2.720 -26.423 1.00 55.31 88 PRO A O 1
ATOM 681 N N . PRO A 1 89 ? 9.216 -1.569 -27.274 1.00 61.53 89 PRO A N 1
ATOM 682 C CA . PRO A 1 89 ? 9.309 -0.467 -26.314 1.00 61.53 89 PRO A CA 1
ATOM 683 C C . PRO A 1 89 ? 9.228 -0.952 -24.861 1.00 61.53 89 PRO A C 1
ATOM 685 O O . PRO A 1 89 ? 8.454 -1.864 -24.539 1.00 61.53 89 PRO A O 1
ATOM 688 N N . ILE A 1 90 ? 9.989 -0.313 -23.968 1.00 64.19 90 ILE A N 1
ATOM 689 C CA . ILE A 1 90 ? 9.862 -0.553 -22.530 1.00 64.19 90 ILE A CA 1
ATOM 690 C C . ILE A 1 90 ? 8.624 0.200 -22.038 1.00 64.19 90 ILE A C 1
ATOM 692 O O . ILE A 1 90 ? 8.587 1.425 -22.017 1.00 64.19 90 ILE A O 1
ATOM 696 N N . TYR A 1 91 ? 7.589 -0.548 -21.661 1.00 66.69 91 TYR A N 1
ATOM 697 C CA . TYR A 1 91 ? 6.352 0.021 -21.130 1.00 66.69 91 TYR A CA 1
ATOM 698 C C . TYR A 1 91 ? 6.441 0.177 -19.618 1.00 66.69 91 TYR A C 1
ATOM 700 O O . TYR A 1 91 ? 6.736 -0.804 -18.922 1.00 66.69 91 TYR A O 1
ATOM 708 N N . VAL A 1 92 ? 6.123 1.377 -19.144 1.00 72.00 92 VAL A N 1
ATOM 709 C CA . VAL A 1 92 ? 5.940 1.722 -17.731 1.00 72.00 92 VAL A CA 1
ATOM 710 C C . VAL A 1 92 ? 4.477 2.064 -17.460 1.00 72.00 92 VAL A C 1
ATOM 712 O O . VAL A 1 92 ? 3.732 2.419 -18.376 1.00 72.00 92 VAL A O 1
ATOM 715 N N . TYR A 1 93 ? 4.070 1.958 -16.200 1.00 74.12 93 TYR A N 1
ATOM 716 C CA . TYR A 1 93 ? 2.720 2.302 -15.770 1.00 74.12 93 TYR A CA 1
ATOM 717 C C . TYR A 1 93 ? 2.690 3.704 -15.168 1.00 74.12 93 TYR A C 1
ATOM 719 O O . TYR A 1 93 ? 3.645 4.139 -14.524 1.00 74.12 93 TYR A O 1
ATOM 727 N N . LYS A 1 94 ? 1.576 4.412 -15.368 1.00 78.19 94 LYS A N 1
ATOM 728 C CA . LYS A 1 94 ? 1.307 5.635 -14.615 1.00 78.19 94 LYS A CA 1
ATOM 729 C C . LYS A 1 94 ? 0.981 5.287 -13.168 1.00 78.19 94 LYS A C 1
ATOM 731 O O . LYS A 1 94 ? 0.261 4.316 -12.920 1.00 78.19 94 LYS A O 1
ATOM 736 N N . VAL A 1 95 ? 1.475 6.112 -12.255 1.00 79.88 95 VAL A N 1
ATOM 737 C CA . VAL A 1 95 ? 1.210 6.007 -10.821 1.00 79.88 95 VAL A CA 1
ATOM 738 C C . VAL A 1 95 ? -0.265 6.276 -10.566 1.00 79.88 95 VAL A C 1
ATOM 740 O O . VAL A 1 95 ? -0.826 7.274 -11.029 1.00 79.88 95 VAL A O 1
ATOM 743 N N . GLY A 1 96 ? -0.917 5.338 -9.888 1.00 77.31 96 GLY A N 1
ATOM 744 C CA . GLY A 1 96 ? -2.311 5.448 -9.498 1.00 77.31 96 GLY A CA 1
ATOM 745 C C . GLY A 1 96 ? -2.510 6.240 -8.214 1.00 77.31 96 GLY A C 1
ATOM 746 O O . GLY A 1 96 ? -1.576 6.536 -7.479 1.00 77.31 96 GLY A O 1
ATOM 747 N N . ASN A 1 97 ? -3.771 6.565 -7.942 1.00 80.88 97 ASN A N 1
ATOM 748 C CA . ASN A 1 97 ? -4.187 7.059 -6.636 1.00 80.88 97 ASN A CA 1
ATOM 749 C C . ASN A 1 97 ? -5.049 5.996 -5.955 1.00 80.88 97 ASN A C 1
ATOM 751 O O . ASN A 1 97 ? -5.953 5.442 -6.596 1.00 80.88 97 ASN A O 1
ATOM 755 N N . ILE A 1 98 ? -4.776 5.748 -4.677 1.00 82.69 98 ILE A N 1
ATOM 756 C CA . ILE A 1 98 ? -5.532 4.820 -3.846 1.00 82.69 98 ILE A CA 1
ATOM 757 C C . ILE A 1 98 ? -6.825 5.513 -3.420 1.00 82.69 98 ILE A C 1
ATOM 759 O O . ILE A 1 98 ? -6.842 6.431 -2.605 1.00 82.69 98 ILE A O 1
ATOM 763 N N . SER A 1 99 ? -7.939 5.074 -3.998 1.00 86.56 99 SER A N 1
ATOM 764 C CA . SER A 1 99 ? -9.274 5.436 -3.528 1.00 86.56 99 SER A CA 1
ATOM 765 C C . SER A 1 99 ? -9.703 4.428 -2.475 1.00 86.56 99 SER A C 1
ATOM 767 O O . SER A 1 99 ? -9.695 3.230 -2.739 1.00 86.56 99 SER A O 1
ATOM 769 N N . LEU A 1 100 ? -10.075 4.913 -1.294 1.00 89.31 100 LEU A N 1
ATOM 770 C CA . LEU A 1 100 ? -10.446 4.088 -0.151 1.00 89.31 100 LEU A CA 1
ATOM 771 C C . LEU A 1 100 ? -11.928 4.264 0.171 1.00 89.31 100 LEU A C 1
ATOM 773 O O . LEU A 1 100 ? -12.443 5.380 0.203 1.00 89.31 100 LEU A O 1
ATOM 777 N N . THR A 1 101 ? -12.612 3.152 0.412 1.00 90.81 101 THR A N 1
ATOM 778 C CA . THR A 1 101 ? -13.978 3.116 0.939 1.00 90.81 101 THR A CA 1
ATOM 779 C C . THR A 1 101 ? -14.004 2.247 2.185 1.00 90.81 101 THR A C 1
ATOM 781 O O . THR A 1 101 ? -13.571 1.099 2.128 1.00 90.81 101 THR A O 1
ATOM 784 N N . VAL A 1 102 ? -14.543 2.780 3.279 1.00 94.25 102 VAL A N 1
ATOM 785 C CA . VAL A 1 102 ? -14.760 2.045 4.531 1.00 94.25 102 VAL A CA 1
ATOM 786 C C . VAL A 1 102 ? -16.245 1.735 4.677 1.00 94.25 102 VAL A C 1
ATOM 788 O O . VAL A 1 102 ? -17.089 2.577 4.364 1.00 94.25 102 VAL A O 1
ATOM 791 N N . SER A 1 103 ? -16.579 0.529 5.122 1.00 93.19 103 SER A N 1
ATOM 792 C CA . SER A 1 103 ? -17.965 0.086 5.286 1.00 93.19 103 SER A CA 1
ATOM 793 C C . SER A 1 103 ? -18.100 -1.007 6.342 1.00 93.19 103 SER A C 1
ATOM 795 O O . SER A 1 103 ? -17.109 -1.478 6.893 1.00 93.19 103 SER A O 1
ATOM 797 N N . ASN A 1 104 ? -19.342 -1.423 6.609 1.00 89.50 104 ASN A N 1
ATOM 798 C CA . ASN A 1 104 ? -19.669 -2.587 7.438 1.00 89.50 104 ASN A CA 1
ATOM 799 C C . ASN A 1 104 ? -19.048 -2.553 8.845 1.00 89.50 104 ASN A C 1
ATOM 801 O O . ASN A 1 104 ? -18.741 -3.599 9.412 1.00 89.50 104 ASN A O 1
ATOM 805 N N . ASN A 1 105 ? -18.871 -1.356 9.418 1.00 93.62 105 ASN A N 1
ATOM 806 C CA . ASN A 1 105 ? -18.389 -1.230 10.784 1.00 93.62 105 ASN A CA 1
ATOM 807 C C . ASN A 1 105 ? -19.474 -1.697 11.771 1.00 93.62 105 ASN A C 1
ATOM 809 O O . ASN A 1 105 ? -20.612 -1.231 11.719 1.00 93.62 105 ASN A O 1
ATOM 813 N N . ASN A 1 106 ? -19.138 -2.625 12.667 1.00 94.25 106 ASN A N 1
ATOM 814 C CA . ASN A 1 106 ? -20.096 -3.191 13.629 1.00 94.25 106 ASN A CA 1
ATOM 815 C C . ASN A 1 106 ? -20.242 -2.359 14.918 1.00 94.25 106 ASN A C 1
ATOM 817 O O . ASN A 1 106 ? -21.215 -2.523 15.651 1.00 94.25 106 ASN A O 1
ATOM 821 N N . ILE A 1 107 ? -19.266 -1.500 15.209 1.00 94.50 107 ILE A N 1
ATOM 822 C CA . ILE A 1 107 ? -19.192 -0.684 16.419 1.00 94.50 107 ILE A CA 1
ATOM 823 C C . ILE A 1 107 ? -18.623 0.696 16.081 1.00 94.50 107 ILE A C 1
ATOM 825 O O . ILE A 1 107 ? -17.882 0.860 15.107 1.00 94.50 107 ILE A O 1
ATOM 829 N N . GLY A 1 108 ? -18.988 1.692 16.887 1.00 93.62 108 GLY A N 1
ATOM 830 C CA . GLY A 1 108 ? -18.612 3.082 16.654 1.00 93.62 108 GLY A CA 1
ATOM 831 C C . GLY A 1 108 ? -19.381 3.742 15.509 1.00 93.62 108 GLY A C 1
ATOM 832 O O . GLY A 1 108 ? -20.254 3.147 14.875 1.00 93.62 108 GLY A O 1
ATOM 833 N N . SER A 1 109 ? -19.064 5.007 15.258 1.00 95.94 109 SER A N 1
ATOM 834 C CA . SER A 1 109 ? -19.600 5.777 14.138 1.00 95.94 109 SER A CA 1
ATOM 835 C C . SER A 1 109 ? -18.552 5.927 13.041 1.00 95.94 109 SER A C 1
ATOM 837 O O . SER A 1 109 ? -17.383 6.190 13.318 1.00 95.94 109 SER A O 1
ATOM 839 N N . LEU A 1 110 ? -18.970 5.773 11.785 1.00 96.38 110 LEU A N 1
ATOM 840 C CA . LEU A 1 110 ? -18.116 5.975 10.619 1.00 96.38 110 LEU A CA 1
ATOM 841 C C . LEU A 1 110 ? -18.388 7.350 9.999 1.00 96.38 110 LEU A C 1
ATOM 843 O O . LEU A 1 110 ? -19.523 7.662 9.641 1.00 96.38 110 LEU A O 1
ATOM 847 N N . SER A 1 111 ? -17.340 8.158 9.838 1.00 95.50 111 SER A N 1
ATOM 848 C CA . SER A 1 111 ? -17.379 9.431 9.115 1.00 95.50 111 SER A CA 1
ATOM 849 C C . SER A 1 111 ? -16.185 9.525 8.167 1.00 95.50 111 SER A C 1
ATOM 851 O O . SER A 1 111 ? -15.043 9.690 8.599 1.00 95.50 111 SER A O 1
ATOM 853 N N . GLY A 1 112 ? -16.441 9.419 6.861 1.00 92.31 112 GLY A N 1
ATOM 854 C CA . GLY A 1 112 ? -15.377 9.306 5.863 1.00 92.31 112 GLY A CA 1
ATOM 855 C C . GLY A 1 112 ? -14.563 8.031 6.089 1.00 92.31 112 GLY A C 1
ATOM 856 O O . GLY A 1 112 ? -15.122 6.941 6.046 1.00 92.31 112 GLY A O 1
ATOM 857 N N . ASN A 1 113 ? -13.268 8.180 6.377 1.00 93.31 113 ASN A N 1
ATOM 858 C CA . ASN A 1 113 ? -12.363 7.065 6.682 1.00 93.31 113 ASN A CA 1
ATOM 859 C C . ASN A 1 113 ? -12.032 6.954 8.181 1.00 93.31 113 ASN A C 1
ATOM 861 O O . ASN A 1 113 ? -11.039 6.330 8.548 1.00 93.31 113 ASN A O 1
ATOM 865 N N . VAL A 1 114 ? -12.822 7.591 9.050 1.00 96.50 114 VAL A N 1
ATOM 866 C CA . VAL A 1 114 ? -12.602 7.582 10.501 1.00 96.50 11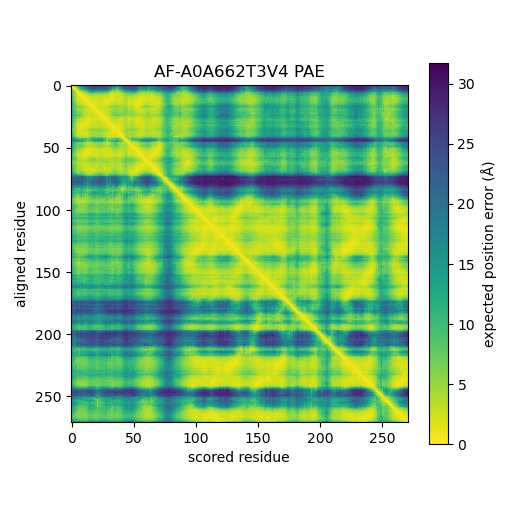4 VAL A CA 1
ATOM 867 C C . VAL A 1 114 ? -13.719 6.804 11.184 1.00 96.50 114 VAL A C 1
ATOM 869 O O . VAL A 1 114 ? -14.887 7.188 11.092 1.00 96.50 114 VAL A O 1
ATOM 872 N N . ILE A 1 115 ? -13.355 5.739 11.893 1.00 98.00 115 ILE A N 1
ATOM 873 C CA . ILE A 1 115 ? -14.236 4.995 12.795 1.00 98.00 115 ILE A CA 1
ATOM 874 C C . ILE A 1 115 ? -13.993 5.530 14.204 1.00 98.00 115 ILE A C 1
ATOM 876 O O . ILE A 1 115 ? -12.893 5.402 14.733 1.00 98.00 115 ILE A O 1
ATOM 880 N N . THR A 1 116 ? -15.007 6.133 14.819 1.00 97.88 116 THR A N 1
ATOM 881 C CA . THR A 1 116 ? -14.921 6.673 16.182 1.00 97.88 116 THR A CA 1
ATOM 882 C C . THR A 1 116 ? -15.630 5.742 17.159 1.00 97.88 116 THR A C 1
ATOM 884 O O . THR A 1 116 ? -16.843 5.547 17.072 1.00 97.88 116 THR A O 1
ATOM 887 N N . ILE A 1 117 ? -14.881 5.186 18.109 1.00 97.44 117 ILE A N 1
ATOM 888 C CA . ILE A 1 117 ? -15.379 4.345 19.199 1.00 97.44 117 ILE A CA 1
ATOM 889 C C . ILE A 1 117 ? -15.341 5.172 20.483 1.00 97.44 117 ILE A C 1
ATOM 891 O O . ILE A 1 117 ? -14.279 5.367 21.073 1.00 97.44 117 ILE A O 1
ATOM 895 N N . ASN A 1 118 ? -16.506 5.660 20.911 1.00 96.56 118 ASN A N 1
ATOM 896 C CA . ASN A 1 118 ? -16.643 6.354 22.187 1.00 96.56 118 ASN A CA 1
ATOM 897 C C . ASN A 1 118 ? -17.047 5.365 23.286 1.00 96.56 118 ASN A C 1
ATOM 899 O O . ASN A 1 118 ? -18.183 4.894 23.302 1.00 96.56 118 ASN A O 1
ATOM 903 N N . ILE A 1 119 ? -16.106 5.041 24.174 1.00 96.00 119 ILE A N 1
ATOM 904 C CA . ILE A 1 119 ? -16.241 3.988 25.184 1.00 96.00 119 ILE A CA 1
ATOM 905 C C . ILE A 1 119 ? -17.394 4.286 26.146 1.00 96.00 119 ILE A C 1
ATOM 907 O O . ILE A 1 119 ? -18.268 3.433 26.321 1.00 96.00 119 ILE A O 1
ATOM 911 N N . THR A 1 120 ? -17.466 5.503 26.698 1.00 93.75 120 THR A N 1
ATOM 912 C CA . THR A 1 120 ? -18.505 5.865 27.676 1.00 93.75 120 THR A CA 1
ATOM 913 C C . THR A 1 120 ? -19.889 5.927 27.039 1.00 93.75 120 THR A C 1
ATOM 915 O O . THR A 1 120 ? -20.848 5.389 27.589 1.00 93.75 120 THR A O 1
ATOM 918 N N . ALA A 1 121 ? -20.015 6.556 25.868 1.00 94.44 121 ALA A N 1
ATOM 919 C CA . ALA A 1 121 ? -21.300 6.713 25.189 1.00 94.44 121 ALA A CA 1
ATOM 920 C C . ALA A 1 121 ? -21.870 5.378 24.694 1.00 94.44 121 ALA A C 1
ATOM 922 O O . ALA A 1 121 ? -23.089 5.217 24.641 1.00 94.44 121 ALA A O 1
ATOM 923 N N . LEU A 1 122 ? -21.003 4.427 24.336 1.00 94.38 122 LEU A N 1
ATOM 924 C CA . LEU A 1 122 ? -21.396 3.077 23.932 1.00 94.38 122 LEU A CA 1
ATOM 925 C C . LEU A 1 122 ? -21.555 2.117 25.124 1.00 94.38 122 LEU A C 1
ATOM 927 O O . LEU A 1 122 ? -22.057 1.012 24.934 1.00 94.38 122 LEU A O 1
ATOM 931 N N . GLY A 1 123 ? -21.155 2.523 26.336 1.00 94.88 123 GLY A N 1
ATOM 932 C CA . GLY A 1 123 ? -21.225 1.692 27.540 1.00 94.88 123 GLY A CA 1
ATOM 933 C C . GLY A 1 123 ? -20.359 0.434 27.457 1.00 94.88 123 GLY A C 1
ATOM 934 O O . GLY A 1 123 ? -20.761 -0.613 27.962 1.00 94.88 123 GLY A O 1
ATOM 935 N N . LEU A 1 124 ? -19.214 0.517 26.773 1.00 95.75 124 LEU A N 1
ATOM 936 C CA . LEU A 1 124 ? -18.315 -0.622 26.581 1.00 95.75 124 LEU A CA 1
ATOM 937 C C . LEU A 1 124 ? -17.437 -0.832 27.813 1.00 95.75 124 LEU A C 1
ATOM 939 O O . LEU A 1 124 ? -16.985 0.130 28.430 1.00 95.75 124 LEU A O 1
ATOM 943 N N . SER A 1 125 ? -17.167 -2.094 28.128 1.00 95.25 125 SER A N 1
ATOM 944 C CA . SER A 1 125 ? -16.203 -2.508 29.148 1.00 95.25 125 SER A CA 1
ATOM 945 C C . SER A 1 125 ? -15.521 -3.813 28.747 1.00 95.25 125 SER A C 1
ATOM 947 O O . SER A 1 125 ? -16.047 -4.570 27.921 1.00 95.25 125 SER A O 1
ATOM 949 N N . GLY A 1 126 ? -14.340 -4.059 29.310 1.00 94.50 126 GLY A N 1
ATOM 950 C CA . GLY A 1 126 ? -13.499 -5.216 29.019 1.00 94.50 126 GLY A CA 1
ATOM 951 C C . GLY A 1 126 ? -13.180 -5.411 27.532 1.00 94.50 126 GLY A C 1
ATOM 952 O O . GLY A 1 126 ? -13.107 -4.470 26.737 1.00 94.50 126 GLY A O 1
ATOM 953 N N . ILE A 1 127 ? -13.011 -6.672 27.132 1.00 95.81 127 ILE A N 1
ATOM 954 C CA . ILE A 1 127 ? -12.599 -7.045 25.774 1.00 95.81 127 ILE A CA 1
ATOM 955 C C . ILE A 1 127 ? -13.764 -6.897 24.790 1.00 95.81 127 ILE A C 1
ATOM 957 O O . ILE A 1 127 ? -14.814 -7.520 24.944 1.00 95.81 127 ILE A O 1
ATOM 961 N N . ASN A 1 128 ? -13.536 -6.129 23.729 1.00 96.44 128 ASN A N 1
ATOM 962 C CA . ASN A 1 128 ? -14.485 -5.843 22.661 1.00 96.44 128 ASN A CA 1
ATOM 963 C C . ASN A 1 128 ? -13.871 -6.110 21.279 1.00 96.44 128 ASN A C 1
ATOM 965 O O . ASN A 1 128 ? -12.657 -6.258 21.116 1.00 96.44 128 ASN A O 1
ATOM 969 N N . THR A 1 129 ? -14.727 -6.182 20.257 1.00 95.56 129 THR A N 1
ATOM 970 C CA . THR A 1 129 ? -14.312 -6.469 18.879 1.00 95.56 129 THR A CA 1
ATOM 971 C C . THR A 1 129 ? -14.926 -5.479 17.895 1.00 95.56 129 THR A C 1
ATOM 973 O O . THR A 1 129 ? -16.141 -5.456 17.693 1.00 95.56 129 THR A O 1
ATOM 976 N N . LEU A 1 130 ? -14.067 -4.702 17.236 1.00 95.88 130 LEU A N 1
ATOM 977 C CA . LEU A 1 130 ? -14.406 -3.922 16.049 1.00 95.88 130 LEU A CA 1
ATOM 978 C C . LEU A 1 130 ? -14.223 -4.806 14.813 1.00 95.88 130 LEU A C 1
ATOM 980 O O . LEU A 1 130 ? -13.225 -5.502 14.686 1.00 95.88 130 LEU A O 1
ATOM 984 N N . SER A 1 131 ? -15.164 -4.767 13.883 1.00 95.00 131 SER A N 1
ATOM 985 C CA . SER A 1 131 ? -15.023 -5.308 12.534 1.00 95.00 131 SER A CA 1
ATOM 986 C C . SER A 1 131 ? -15.481 -4.276 11.521 1.00 95.00 131 SER A C 1
ATOM 988 O O . SER A 1 131 ? -16.458 -3.584 11.793 1.00 95.00 131 SER A O 1
ATOM 990 N N . PHE A 1 132 ? -14.774 -4.156 10.399 1.00 95.06 132 PHE A N 1
ATOM 991 C CA . PHE A 1 132 ? -15.120 -3.278 9.279 1.00 95.06 132 PHE A CA 1
ATOM 992 C C . PHE A 1 132 ? -14.452 -3.770 7.993 1.00 95.06 132 PHE A C 1
ATOM 994 O O . PHE A 1 132 ? -13.449 -4.479 8.041 1.00 95.06 132 PHE A O 1
ATOM 1001 N N . ASP A 1 133 ? -14.963 -3.326 6.851 1.00 91.62 133 ASP A N 1
ATOM 1002 C CA . ASP A 1 133 ? -14.337 -3.546 5.553 1.00 91.62 133 ASP A CA 1
ATOM 1003 C C . ASP A 1 133 ? -13.669 -2.263 5.070 1.00 91.62 133 ASP A C 1
ATOM 1005 O O . ASP A 1 133 ? -14.252 -1.178 5.126 1.00 91.62 133 ASP A O 1
ATOM 1009 N N . ALA A 1 134 ? -12.452 -2.392 4.556 1.00 89.31 134 ALA A N 1
ATOM 1010 C CA . ALA A 1 134 ? -11.745 -1.346 3.843 1.00 89.31 134 ALA A CA 1
ATOM 1011 C C . ALA A 1 134 ? -11.436 -1.836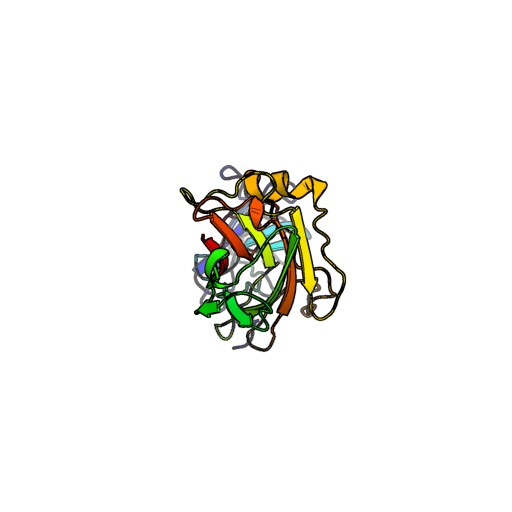 2.440 1.00 89.31 134 ALA A C 1
ATOM 1013 O O . ALA A 1 134 ? -10.792 -2.864 2.241 1.00 89.31 134 ALA A O 1
ATOM 1014 N N . ALA A 1 135 ? -11.896 -1.083 1.455 1.00 86.12 135 ALA A N 1
ATOM 1015 C CA . ALA A 1 135 ? -11.704 -1.444 0.076 1.00 86.12 135 ALA A CA 1
ATOM 1016 C C . ALA A 1 135 ? -10.949 -0.369 -0.683 1.00 86.12 135 ALA A C 1
ATOM 1018 O O . ALA A 1 135 ? -11.336 0.803 -0.674 1.00 86.12 135 ALA A O 1
ATOM 1019 N N . ILE A 1 136 ? -9.893 -0.807 -1.358 1.00 83.50 136 ILE A N 1
ATOM 1020 C CA . ILE A 1 136 ? -9.052 0.031 -2.192 1.00 83.50 136 ILE A CA 1
ATOM 1021 C C . ILE A 1 136 ? -9.381 -0.196 -3.661 1.00 83.50 136 ILE A C 1
ATOM 1023 O O . ILE A 1 136 ? -9.614 -1.318 -4.117 1.00 83.50 136 ILE A O 1
ATOM 1027 N N . SER A 1 137 ? -9.387 0.887 -4.416 1.00 80.56 137 SER A N 1
ATOM 1028 C CA . SER A 1 137 ? -9.464 0.865 -5.869 1.00 80.56 137 SER A CA 1
ATOM 1029 C C . SER A 1 137 ? -8.548 1.930 -6.439 1.00 80.56 137 SER A C 1
ATOM 1031 O O . SER A 1 137 ? -8.129 2.862 -5.751 1.00 80.56 137 SER A O 1
ATOM 1033 N N . GLN A 1 138 ? -8.271 1.822 -7.728 1.00 79.81 138 GLN A N 1
ATOM 1034 C CA . GLN A 1 138 ? -7.519 2.841 -8.433 1.00 79.81 138 GLN A CA 1
ATOM 1035 C C . GLN A 1 138 ? -8.501 3.877 -9.019 1.00 79.81 138 GLN A C 1
ATOM 1037 O O . GLN A 1 138 ? -9.481 3.520 -9.670 1.00 79.81 138 GLN A O 1
ATOM 1042 N N . GLY A 1 139 ? -8.275 5.168 -8.746 1.00 70.75 139 GLY A N 1
ATOM 1043 C CA . GLY A 1 139 ? -9.216 6.248 -9.103 1.00 70.75 139 GLY A CA 1
ATOM 1044 C C . GLY A 1 139 ? -8.966 6.969 -10.438 1.00 70.75 139 GLY A C 1
ATOM 1045 O O . GLY A 1 139 ? -9.702 7.894 -10.778 1.00 70.75 139 GLY A O 1
ATOM 1046 N N . VAL A 1 140 ? -7.922 6.610 -11.194 1.00 74.12 140 VAL A N 1
ATOM 1047 C CA . VAL A 1 140 ? -7.445 7.352 -12.378 1.00 74.12 140 VAL A CA 1
ATOM 1048 C C . VAL A 1 140 ? -7.279 6.431 -13.590 1.00 74.12 140 VAL A C 1
ATOM 1050 O O . VAL A 1 140 ? -6.359 5.619 -13.657 1.00 74.12 140 VAL A O 1
ATOM 1053 N N . SER A 1 141 ? -8.109 6.624 -14.618 1.00 73.94 141 SER A N 1
ATOM 1054 C CA . SER A 1 141 ? -8.053 5.831 -15.857 1.00 73.94 141 SER A CA 1
ATOM 1055 C C . SER A 1 141 ? -6.652 5.790 -16.483 1.00 73.94 141 SER A C 1
ATOM 1057 O O . SER A 1 141 ? -6.109 6.815 -16.896 1.00 73.94 141 SER A O 1
ATOM 1059 N N . GLY A 1 142 ? -6.139 4.575 -16.693 1.00 70.50 142 GLY A N 1
ATOM 1060 C CA . GLY A 1 142 ? -4.851 4.331 -17.350 1.00 70.50 142 GLY A CA 1
ATOM 1061 C C . GLY A 1 142 ? -3.642 4.362 -16.413 1.00 70.50 142 GLY A C 1
ATOM 1062 O O . GLY A 1 142 ? -2.516 4.378 -16.905 1.00 70.50 142 GLY A O 1
ATOM 1063 N N . ALA A 1 143 ? -3.870 4.372 -15.102 1.00 78.44 143 ALA A N 1
ATOM 1064 C CA . ALA A 1 143 ? -2.849 4.204 -14.077 1.00 78.44 143 ALA A CA 1
ATOM 1065 C C . ALA A 1 143 ? -3.124 2.945 -13.235 1.00 78.44 143 ALA A C 1
ATOM 1067 O O . ALA A 1 143 ? -4.215 2.375 -13.302 1.00 78.44 143 ALA A O 1
ATOM 1068 N N . ALA A 1 144 ? -2.120 2.515 -12.477 1.00 77.69 144 ALA A N 1
ATOM 1069 C CA . ALA A 1 144 ? -2.149 1.303 -11.660 1.00 77.69 144 ALA A CA 1
ATOM 1070 C C . ALA A 1 144 ? -1.667 1.607 -10.243 1.00 77.69 144 ALA A C 1
ATOM 1072 O O . ALA A 1 144 ? -0.882 2.531 -10.061 1.00 77.69 144 ALA A O 1
ATOM 1073 N N . ILE A 1 145 ? -2.086 0.807 -9.269 1.00 78.25 145 ILE A N 1
ATOM 1074 C CA . ILE A 1 145 ? -1.371 0.667 -7.992 1.00 78.25 145 ILE A CA 1
ATOM 1075 C C . ILE A 1 145 ? -0.552 -0.622 -8.099 1.00 78.25 145 ILE A C 1
ATOM 1077 O O . ILE A 1 145 ? -1.123 -1.646 -8.477 1.00 78.25 145 ILE A O 1
ATOM 1081 N N . ILE A 1 146 ? 0.752 -0.571 -7.820 1.00 75.88 146 ILE A N 1
ATOM 1082 C CA . ILE A 1 146 ? 1.671 -1.719 -7.932 1.00 75.88 146 ILE A CA 1
ATOM 1083 C C . ILE A 1 146 ? 2.044 -2.222 -6.538 1.00 75.88 146 ILE A C 1
ATOM 1085 O O . ILE A 1 146 ? 2.392 -1.411 -5.686 1.00 75.88 146 ILE A O 1
ATOM 1089 N N . ASP A 1 147 ? 2.003 -3.541 -6.323 1.00 74.06 147 ASP A N 1
ATOM 1090 C CA . ASP A 1 147 ? 2.422 -4.191 -5.068 1.00 74.06 147 ASP A CA 1
ATOM 1091 C C . ASP A 1 147 ? 1.862 -3.491 -3.811 1.00 74.06 147 ASP A C 1
ATOM 1093 O O . ASP A 1 147 ? 2.631 -2.947 -3.013 1.00 74.06 147 ASP A O 1
ATOM 1097 N N . PRO A 1 148 ? 0.526 -3.438 -3.639 1.00 76.56 148 PRO A N 1
ATOM 1098 C CA . PRO A 1 148 ? -0.073 -2.725 -2.522 1.00 76.56 148 PRO A CA 1
ATOM 1099 C C . PRO A 1 148 ? 0.356 -3.318 -1.175 1.00 76.56 148 PRO A C 1
ATOM 1101 O O . PRO A 1 148 ? 0.450 -4.540 -1.004 1.00 76.56 148 PRO A O 1
ATOM 1104 N N . VAL A 1 149 ? 0.570 -2.436 -0.202 1.00 78.25 149 VAL A N 1
ATOM 1105 C CA . VAL A 1 149 ? 0.977 -2.785 1.159 1.00 78.25 149 VAL A CA 1
ATOM 1106 C C . VAL A 1 149 ? 0.127 -2.087 2.212 1.00 78.25 149 VAL A C 1
ATOM 1108 O O . VAL A 1 149 ? -0.418 -1.003 1.996 1.00 78.25 149 VAL A O 1
ATOM 1111 N N . LEU A 1 150 ? 0.060 -2.713 3.384 1.00 81.62 150 LEU A N 1
ATOM 1112 C CA . LEU A 1 150 ? -0.607 -2.202 4.573 1.00 81.62 150 LEU A CA 1
ATOM 1113 C C . LEU A 1 150 ? 0.433 -1.757 5.604 1.00 81.62 150 LEU A C 1
ATOM 1115 O O . LEU A 1 150 ? 1.345 -2.516 5.903 1.00 81.62 150 LEU A O 1
ATOM 1119 N N . VAL A 1 151 ? 0.280 -0.585 6.215 1.00 81.94 151 VAL A N 1
ATOM 1120 C CA . VAL A 1 151 ? 1.139 -0.129 7.318 1.00 81.94 151 VAL A CA 1
ATOM 1121 C C . VAL A 1 151 ? 0.296 0.281 8.512 1.00 81.94 151 VAL A C 1
ATOM 1123 O O . VAL A 1 151 ? -0.600 1.117 8.393 1.00 81.94 151 VAL A O 1
ATOM 1126 N N . LEU A 1 152 ? 0.618 -0.269 9.680 1.00 85.50 152 LEU A N 1
ATOM 1127 C CA . LEU A 1 152 ? -0.007 0.097 10.946 1.00 85.50 152 LEU A CA 1
ATOM 1128 C C . LEU A 1 152 ? 0.820 1.178 11.640 1.00 85.50 152 LEU A C 1
ATOM 1130 O O . LEU A 1 152 ? 2.039 1.059 11.731 1.00 85.50 152 LEU A O 1
ATOM 1134 N N . ARG A 1 153 ? 0.173 2.248 12.106 1.00 84.44 153 ARG A N 1
ATOM 1135 C CA . ARG A 1 153 ? 0.831 3.365 12.802 1.00 84.44 153 ARG A CA 1
ATOM 1136 C C . ARG A 1 153 ? -0.074 3.956 13.872 1.00 84.44 153 ARG A C 1
ATOM 1138 O O . ARG A 1 153 ? -1.292 3.822 13.802 1.00 84.44 153 ARG A O 1
ATOM 1145 N N . SER A 1 154 ? 0.521 4.703 14.791 1.00 86.25 154 SER A N 1
ATOM 1146 C CA . SER A 1 154 ? -0.201 5.670 15.617 1.00 86.25 154 SER A CA 1
ATOM 1147 C C . SER A 1 154 ? 0.284 7.075 15.252 1.00 86.25 154 SER A C 1
ATOM 1149 O O . SER A 1 154 ? 1.497 7.286 15.190 1.00 86.25 154 SER A O 1
ATOM 1151 N N . PRO A 1 155 ? -0.614 8.024 14.934 1.00 85.50 155 PRO A N 1
ATOM 1152 C CA . PRO A 1 155 ? -0.236 9.417 14.721 1.00 85.50 155 PRO A CA 1
ATOM 1153 C C . PRO A 1 155 ? 0.436 10.016 15.965 1.00 85.50 155 PRO A C 1
ATOM 1155 O O . PRO A 1 155 ? 0.074 9.670 17.089 1.00 85.50 155 PRO A O 1
ATOM 1158 N N . GLU A 1 156 ? 1.378 10.937 15.755 1.00 83.38 156 GLU A N 1
ATOM 1159 C CA . GLU A 1 156 ? 2.058 11.657 16.839 1.00 83.38 156 GLU A CA 1
ATOM 1160 C C . GLU A 1 156 ? 1.042 12.398 17.724 1.00 83.38 156 GLU A C 1
ATOM 1162 O O . GLU A 1 156 ? 0.161 13.100 17.219 1.00 83.38 156 GLU A O 1
ATOM 1167 N N . GLY A 1 157 ? 1.157 12.219 19.040 1.00 88.19 157 GLY A N 1
ATOM 1168 C CA . GLY A 1 157 ? 0.242 12.767 20.042 1.00 88.19 157 GLY A CA 1
ATOM 1169 C C . GLY A 1 157 ? -1.023 11.936 20.288 1.00 88.19 157 GLY A C 1
ATOM 1170 O O . GLY A 1 157 ? -1.838 12.325 21.126 1.00 88.19 157 GLY A O 1
ATOM 1171 N N . TYR A 1 158 ? -1.195 10.812 19.585 1.00 91.12 158 TYR A N 1
ATOM 1172 C CA . TYR A 1 158 ? -2.346 9.906 19.693 1.00 91.12 158 TYR A CA 1
ATOM 1173 C C . TYR A 1 158 ? -1.920 8.440 19.835 1.00 91.12 158 TYR A C 1
ATOM 1175 O O . TYR A 1 158 ? -2.571 7.528 19.316 1.00 91.12 158 TYR A O 1
ATOM 1183 N N . GLU A 1 159 ? -0.797 8.212 20.511 1.00 87.75 159 GLU A N 1
ATOM 1184 C CA . GLU A 1 159 ? -0.178 6.902 20.665 1.00 87.75 159 GLU A CA 1
ATOM 1185 C C . GLU A 1 159 ? -1.105 5.907 21.374 1.00 87.75 159 GLU A C 1
ATOM 1187 O O . GLU A 1 159 ? -1.759 6.233 22.370 1.00 87.75 159 GLU A O 1
ATOM 1192 N N . LEU A 1 160 ? -1.122 4.668 20.875 1.00 87.56 160 LEU A N 1
ATOM 1193 C CA . LEU A 1 160 ? -1.828 3.567 21.522 1.00 87.56 160 LEU A CA 1
ATOM 1194 C C . LEU A 1 160 ? -1.113 3.170 22.816 1.00 87.56 160 LEU A C 1
ATOM 1196 O O . LEU A 1 160 ? 0.094 2.919 22.825 1.00 87.56 160 LEU A O 1
ATOM 1200 N N . GLU A 1 161 ? -1.866 3.072 23.907 1.00 85.12 161 GLU A N 1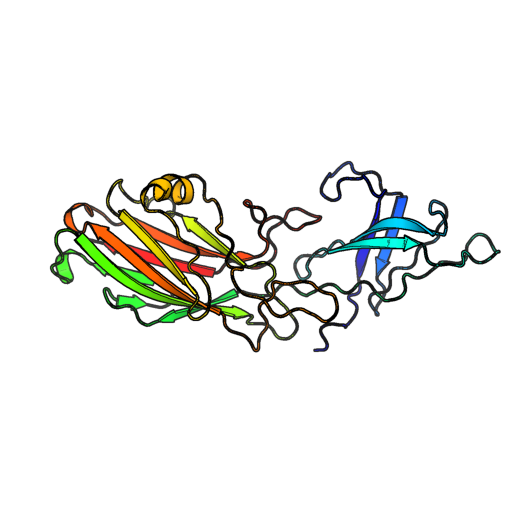
ATOM 1201 C CA . GLU A 1 161 ? -1.346 2.529 25.159 1.00 85.12 161 GLU A CA 1
ATOM 1202 C C . GLU A 1 161 ? -1.197 1.005 25.057 1.00 85.12 161 GLU A C 1
ATOM 1204 O O . GLU A 1 161 ? -1.949 0.314 24.362 1.00 85.12 161 GLU A O 1
ATOM 1209 N N . SER A 1 162 ? -0.190 0.461 25.746 1.00 79.81 162 SER A N 1
ATOM 1210 C CA . SER A 1 162 ? 0.049 -0.983 25.754 1.00 79.81 162 SER A CA 1
ATOM 1211 C C . SER A 1 162 ? -1.182 -1.720 26.277 1.00 79.81 162 SER A C 1
ATOM 1213 O O . SER A 1 162 ? -1.661 -1.422 27.365 1.00 79.81 162 SER A O 1
ATOM 1215 N N . GLY A 1 163 ? -1.649 -2.719 25.530 1.00 79.06 163 GLY A N 1
ATOM 1216 C CA . GLY A 1 163 ? -2.807 -3.534 25.903 1.00 79.06 163 GLY A CA 1
ATOM 1217 C C . GLY A 1 163 ? -4.150 -3.010 25.393 1.00 79.06 163 GLY A C 1
ATOM 1218 O O . GLY A 1 163 ? -5.106 -3.777 25.400 1.00 79.06 163 GLY A O 1
ATOM 1219 N N . VAL A 1 164 ? -4.221 -1.776 24.868 1.00 87.50 164 VAL A N 1
ATOM 1220 C CA . VAL A 1 164 ? -5.462 -1.244 24.279 1.00 87.50 164 VAL A CA 1
ATOM 1221 C C . VAL A 1 164 ? -5.877 -2.063 23.070 1.00 87.50 164 VAL A C 1
ATOM 1223 O O . VAL A 1 164 ? -6.980 -2.592 23.048 1.00 87.50 164 VAL A O 1
ATOM 1226 N N . VAL A 1 165 ? -4.996 -2.219 22.080 1.00 89.06 165 VAL A N 1
ATOM 1227 C CA . VAL A 1 165 ? -5.227 -3.141 20.962 1.00 89.06 165 VAL A CA 1
ATOM 1228 C C . VAL A 1 165 ? -4.485 -4.436 21.251 1.00 89.06 165 VAL A C 1
ATOM 1230 O O . VAL A 1 165 ? -3.268 -4.445 21.415 1.00 89.06 165 VAL A O 1
ATOM 1233 N N . MET A 1 166 ? -5.235 -5.530 21.309 1.00 86.19 166 MET A N 1
ATOM 1234 C CA . MET A 1 166 ? -4.717 -6.852 21.654 1.00 86.19 166 MET A CA 1
ATOM 1235 C C . MET A 1 166 ? -4.418 -7.697 20.419 1.00 86.19 166 MET A C 1
ATOM 1237 O O . MET A 1 166 ? -3.487 -8.497 20.422 1.00 86.19 166 MET A O 1
ATOM 1241 N N . ASN A 1 167 ? -5.238 -7.567 19.375 1.00 85.69 167 ASN A N 1
ATOM 1242 C CA . ASN A 1 167 ? -5.082 -8.341 18.152 1.00 85.69 167 ASN A CA 1
ATOM 1243 C C . ASN A 1 167 ? -5.694 -7.607 16.960 1.00 85.69 167 ASN A C 1
ATOM 1245 O O . ASN A 1 167 ? -6.734 -6.959 17.097 1.00 85.69 167 ASN A O 1
ATOM 1249 N N . ILE A 1 168 ? -5.081 -7.765 15.790 1.00 86.69 168 ILE A N 1
ATOM 1250 C CA . ILE A 1 168 ? -5.619 -7.284 14.519 1.00 86.69 168 ILE A CA 1
ATOM 1251 C C . ILE A 1 168 ? -5.599 -8.451 13.547 1.00 86.69 168 ILE A C 1
ATOM 1253 O O . ILE A 1 168 ? -4.548 -8.967 13.194 1.00 86.69 168 ILE A O 1
ATOM 1257 N N . TYR A 1 169 ? -6.778 -8.839 13.096 1.00 83.25 169 TYR A N 1
ATOM 1258 C CA . TYR A 1 169 ? -6.965 -9.770 12.004 1.00 83.25 169 TYR A CA 1
ATOM 1259 C C . TYR A 1 169 ? -7.362 -8.984 10.757 1.00 83.25 169 TYR A C 1
ATOM 1261 O O . TYR A 1 169 ? -8.202 -8.087 10.841 1.00 83.25 169 TYR A O 1
ATOM 1269 N N . ALA A 1 170 ? -6.759 -9.297 9.615 1.00 79.44 170 ALA A N 1
ATOM 1270 C CA . ALA A 1 170 ? -7.065 -8.651 8.348 1.00 79.44 170 ALA A CA 1
ATOM 1271 C C . ALA A 1 170 ? -6.993 -9.687 7.228 1.00 79.44 170 ALA A C 1
ATOM 1273 O O . ALA A 1 170 ? -5.925 -10.226 6.941 1.00 79.44 170 ALA A O 1
ATOM 1274 N N . ALA A 1 171 ? -8.124 -9.937 6.577 1.00 76.31 171 ALA A N 1
ATOM 1275 C CA . ALA A 1 171 ? -8.223 -10.898 5.490 1.00 76.31 171 ALA A CA 1
ATOM 1276 C C . ALA A 1 171 ? -8.841 -10.244 4.252 1.00 76.31 171 ALA A C 1
ATOM 1278 O O . ALA A 1 171 ? -9.722 -9.394 4.378 1.00 76.31 171 ALA A O 1
ATOM 1279 N N . PRO A 1 172 ? -8.412 -10.620 3.041 1.00 70.69 172 PRO A N 1
ATOM 1280 C CA . PRO A 1 172 ? -9.093 -10.176 1.837 1.00 70.69 172 PRO A CA 1
ATOM 1281 C C . PRO A 1 172 ? -10.463 -10.870 1.741 1.00 70.69 172 PRO A C 1
ATOM 1283 O O . PRO A 1 172 ? -10.588 -12.038 2.107 1.00 70.69 172 PRO A O 1
ATOM 1286 N N . GLU A 1 173 ? -11.477 -10.191 1.190 1.00 66.75 173 GLU A N 1
ATOM 1287 C CA . GLU A 1 173 ? -12.827 -10.758 0.960 1.00 66.75 173 GLU A CA 1
ATOM 1288 C C . GLU A 1 173 ? -12.763 -12.084 0.177 1.00 66.75 173 GLU A C 1
ATOM 1290 O O . GLU A 1 173 ? -13.558 -13.002 0.374 1.00 66.75 173 GLU A O 1
ATOM 1295 N N . THR A 1 174 ? -11.754 -12.210 -0.688 1.00 54.16 174 THR A N 1
ATOM 1296 C CA . THR A 1 174 ? -11.391 -13.462 -1.348 1.00 54.16 174 THR A CA 1
ATOM 1297 C C . THR A 1 174 ? -9.881 -13.678 -1.263 1.00 54.16 174 THR A C 1
ATOM 1299 O O . THR A 1 174 ? -9.128 -12.844 -1.762 1.00 54.16 174 THR A O 1
ATOM 1302 N N . GLY A 1 175 ? -9.424 -14.800 -0.704 1.00 49.91 175 GLY A N 1
ATOM 1303 C CA . GLY A 1 175 ? -7.998 -15.139 -0.625 1.00 49.91 175 GLY A CA 1
ATOM 1304 C C . GLY A 1 175 ? -7.602 -15.739 0.723 1.00 49.91 175 GLY A C 1
ATOM 1305 O O . GLY A 1 175 ? -8.457 -16.226 1.461 1.00 49.91 175 GLY A O 1
ATOM 1306 N N . TYR A 1 176 ? -6.301 -15.726 1.012 1.00 48.53 176 TYR A N 1
ATOM 1307 C CA . TYR A 1 176 ? -5.743 -16.197 2.278 1.00 48.53 176 TYR A CA 1
ATOM 1308 C C . TYR A 1 176 ? -5.506 -15.029 3.234 1.00 48.53 176 TYR A C 1
ATOM 1310 O O . TYR A 1 176 ? -5.076 -13.953 2.818 1.00 48.53 176 TYR A O 1
ATOM 1318 N N . ASP A 1 177 ? -5.774 -15.278 4.512 1.00 56.25 177 ASP A N 1
ATOM 1319 C CA . ASP A 1 177 ? -5.451 -14.383 5.619 1.00 56.25 177 ASP A CA 1
ATOM 1320 C C . ASP A 1 177 ? -3.966 -13.989 5.599 1.00 56.25 177 ASP A C 1
ATOM 1322 O O . ASP A 1 177 ? -3.092 -14.841 5.424 1.00 56.25 177 ASP A O 1
ATOM 1326 N N . PHE A 1 178 ? -3.692 -12.696 5.773 1.00 61.75 178 PHE A N 1
ATOM 1327 C CA . PHE A 1 178 ? -2.326 -12.183 5.877 1.00 61.75 178 PHE A CA 1
ATOM 1328 C C . PHE A 1 178 ? -1.754 -12.350 7.290 1.00 61.75 178 PHE A C 1
ATOM 1330 O O . PHE A 1 178 ? -0.546 -12.213 7.453 1.00 61.75 178 PHE A O 1
ATOM 1337 N N . GLY A 1 179 ? -2.608 -12.653 8.279 1.00 53.72 179 GLY A N 1
ATOM 1338 C CA . GLY A 1 179 ? -2.278 -13.101 9.628 1.00 53.72 179 GLY A CA 1
ATOM 1339 C C . GLY A 1 179 ? -1.253 -12.227 10.341 1.00 53.72 179 GLY A C 1
ATOM 1340 O O . GLY A 1 179 ? -0.068 -12.535 10.306 1.00 53.72 179 GLY A O 1
ATOM 1341 N N . ILE A 1 180 ? -1.691 -11.177 11.045 1.00 57.72 180 ILE A N 1
ATOM 1342 C CA . ILE A 1 180 ? -0.833 -10.456 12.000 1.00 57.72 180 ILE A CA 1
ATOM 1343 C C . ILE A 1 180 ? -1.001 -11.143 13.362 1.00 57.72 180 ILE A C 1
ATOM 1345 O O . ILE A 1 180 ? -2.065 -11.015 13.972 1.00 57.72 180 ILE A O 1
ATOM 1349 N N . PRO A 1 181 ? -0.012 -11.896 13.874 1.00 50.94 181 PRO A N 1
ATOM 1350 C CA . PRO A 1 181 ? -0.134 -12.504 15.190 1.00 50.94 181 PRO A CA 1
ATOM 1351 C C . PRO A 1 181 ? -0.155 -11.403 16.255 1.00 50.94 181 PRO A C 1
ATOM 1353 O O . PRO A 1 181 ? 0.725 -10.540 16.277 1.00 50.94 181 PRO A O 1
ATOM 1356 N N . GLY A 1 182 ? -1.118 -11.446 17.181 1.00 52.19 182 GLY A N 1
ATOM 1357 C CA . GLY A 1 182 ? -1.235 -10.451 18.257 1.00 52.19 182 GLY A CA 1
ATOM 1358 C C . GLY A 1 182 ? 0.027 -10.290 19.122 1.00 52.19 182 GLY A C 1
ATOM 1359 O O . GLY A 1 182 ? 0.244 -9.222 19.687 1.00 52.19 182 GLY A O 1
ATOM 1360 N N . SER A 1 183 ? 0.906 -11.302 19.177 1.00 53.62 183 SER A N 1
ATOM 1361 C CA . SER A 1 183 ? 2.198 -11.236 19.881 1.00 53.62 183 SER A CA 1
ATOM 1362 C C . SER A 1 183 ? 3.206 -10.261 19.262 1.00 53.62 183 SER A C 1
ATOM 1364 O O . SER A 1 183 ? 4.083 -9.786 19.978 1.00 53.62 183 SER A O 1
ATOM 1366 N N . ASP A 1 184 ? 3.068 -9.936 17.974 1.00 59.34 184 ASP A N 1
ATOM 1367 C CA . ASP A 1 184 ? 4.027 -9.115 17.224 1.00 59.34 184 ASP A CA 1
ATOM 1368 C C . ASP A 1 184 ? 3.491 -7.716 16.893 1.00 59.34 184 ASP A C 1
ATOM 1370 O O . ASP A 1 184 ? 4.170 -6.935 16.225 1.00 59.34 184 ASP A O 1
AT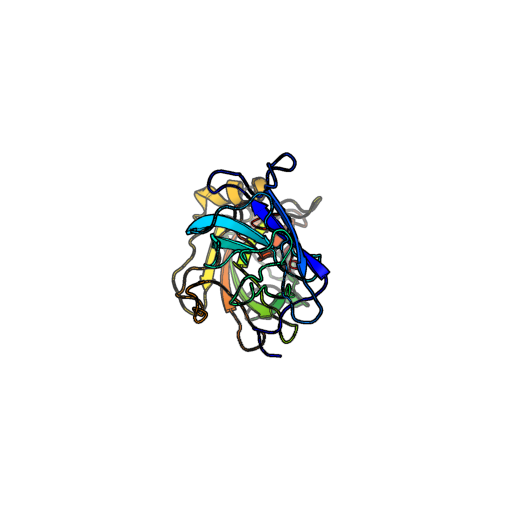OM 1374 N N . LEU A 1 185 ? 2.302 -7.347 17.385 1.00 68.38 185 LEU A N 1
ATOM 1375 C CA . LEU A 1 185 ? 1.641 -6.080 17.050 1.00 68.38 185 LEU A CA 1
ATOM 1376 C C . LEU A 1 185 ? 2.512 -4.843 17.343 1.00 68.38 185 LEU A C 1
ATOM 1378 O O . LEU A 1 185 ? 2.511 -3.883 16.572 1.00 68.38 185 LEU A O 1
ATOM 1382 N N . SER A 1 186 ? 3.303 -4.877 18.418 1.00 67.38 186 SER A N 1
ATOM 1383 C CA . SER A 1 186 ? 4.239 -3.800 18.762 1.00 67.38 186 SER A CA 1
ATOM 1384 C C . SER A 1 186 ? 5.319 -3.594 17.693 1.00 67.38 186 SER A C 1
ATOM 1386 O O . SER A 1 186 ? 5.686 -2.453 17.415 1.00 67.38 186 SER A O 1
ATOM 1388 N N . SER A 1 187 ? 5.784 -4.665 17.042 1.00 66.06 187 SER A N 1
ATOM 1389 C CA . SER A 1 187 ? 6.766 -4.586 15.953 1.00 66.06 187 SER A CA 1
ATOM 1390 C C . SER A 1 187 ? 6.182 -3.925 14.701 1.00 66.06 187 SER A C 1
ATOM 1392 O O . SER A 1 187 ? 6.865 -3.134 14.050 1.00 66.06 187 SER A O 1
ATOM 1394 N N . TYR A 1 188 ? 4.895 -4.153 14.421 1.00 70.50 188 TYR A N 1
ATOM 1395 C CA . TYR A 1 188 ? 4.190 -3.523 13.305 1.00 70.50 188 TYR A CA 1
ATOM 1396 C C . TYR A 1 188 ? 3.859 -2.053 13.572 1.00 70.50 188 TYR A C 1
ATOM 1398 O O . TYR A 1 188 ? 3.975 -1.242 12.660 1.00 70.50 188 TYR A O 1
ATOM 1406 N N . LEU A 1 189 ? 3.502 -1.689 14.809 1.00 72.00 189 LEU A N 1
ATOM 1407 C CA . LEU A 1 189 ? 3.170 -0.307 15.180 1.00 72.00 189 LEU A CA 1
ATOM 1408 C C . LEU A 1 189 ? 4.404 0.593 15.332 1.00 72.00 189 LEU A C 1
ATOM 1410 O O . LEU A 1 189 ? 4.386 1.734 14.876 1.00 72.00 189 LEU A O 1
ATOM 1414 N N . ILE A 1 190 ? 5.470 0.092 15.966 1.00 65.25 190 ILE A N 1
ATOM 1415 C CA . ILE A 1 190 ? 6.693 0.866 16.244 1.00 65.25 190 ILE A CA 1
ATOM 1416 C C . ILE A 1 190 ? 7.648 0.817 15.050 1.00 65.25 190 ILE A C 1
ATOM 1418 O O . ILE A 1 190 ? 8.243 1.828 14.685 1.00 65.25 190 ILE A O 1
ATOM 1422 N N . GLY A 1 191 ? 7.797 -0.358 14.434 1.00 61.19 191 GLY A N 1
ATOM 1423 C CA . GLY A 1 191 ? 8.651 -0.539 13.263 1.00 61.19 191 GLY A CA 1
ATOM 1424 C C . GLY A 1 191 ? 8.014 -0.040 11.969 1.00 61.19 191 GLY A C 1
ATOM 1425 O O . GLY A 1 191 ? 8.728 0.116 10.981 1.00 61.19 191 GLY A O 1
ATOM 1426 N N . ALA A 1 192 ? 6.692 0.197 11.964 1.00 66.69 192 ALA A N 1
ATOM 1427 C CA . ALA A 1 192 ? 5.909 0.508 10.768 1.00 66.69 192 ALA A CA 1
ATOM 1428 C C . ALA A 1 192 ? 6.212 -0.462 9.610 1.00 66.69 192 ALA A C 1
ATOM 1430 O O . ALA A 1 192 ? 6.230 -0.059 8.444 1.00 66.69 192 ALA A O 1
ATOM 1431 N N . ALA A 1 193 ? 6.485 -1.729 9.945 1.00 71.25 193 ALA A N 1
ATOM 1432 C CA . ALA A 1 193 ? 6.799 -2.762 8.974 1.00 71.25 193 ALA A CA 1
ATOM 1433 C C . ALA A 1 193 ? 5.564 -2.967 8.087 1.00 71.25 193 ALA A C 1
ATOM 1435 O O . ALA A 1 193 ? 4.496 -3.301 8.613 1.00 71.25 193 ALA A O 1
ATOM 1436 N N . PRO A 1 194 ? 5.653 -2.732 6.769 1.00 75.69 194 PRO A N 1
ATOM 1437 C CA . PRO A 1 194 ? 4.503 -2.913 5.907 1.00 75.69 194 PRO A CA 1
ATOM 1438 C C . PRO A 1 194 ? 4.175 -4.399 5.798 1.00 75.69 194 PRO A C 1
ATOM 1440 O O . PRO A 1 194 ? 5.026 -5.260 5.969 1.00 75.69 194 PRO A O 1
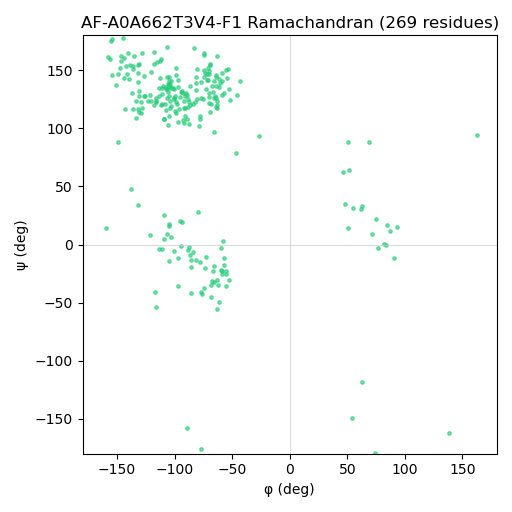ATOM 1443 N N . ILE A 1 195 ? 2.932 -4.705 5.488 1.00 76.56 195 ILE A N 1
ATOM 1444 C CA . ILE A 1 195 ? 2.428 -6.056 5.307 1.00 76.56 195 ILE A CA 1
ATOM 1445 C C . ILE A 1 195 ? 1.999 -6.156 3.853 1.00 76.56 195 ILE A C 1
ATOM 1447 O O . ILE A 1 195 ? 1.195 -5.352 3.378 1.00 76.56 195 ILE A O 1
ATOM 1451 N N . SER A 1 196 ? 2.573 -7.118 3.136 1.00 74.69 196 SER A N 1
ATOM 1452 C CA . SER A 1 196 ? 2.249 -7.332 1.729 1.00 74.69 196 SER A CA 1
ATOM 1453 C C . SER A 1 196 ? 0.787 -7.736 1.580 1.00 74.69 196 SER A C 1
ATOM 1455 O O . SER A 1 196 ? 0.357 -8.710 2.193 1.00 74.69 196 SER A O 1
ATOM 1457 N N . MET A 1 197 ? 0.027 -7.027 0.742 1.00 73.19 197 MET A N 1
ATOM 1458 C CA . MET A 1 197 ? -1.405 -7.288 0.533 1.00 73.19 197 MET A CA 1
ATOM 1459 C C . MET A 1 197 ? -1.671 -8.218 -0.666 1.00 73.19 197 MET A C 1
ATOM 1461 O O . MET A 1 197 ? -2.779 -8.265 -1.205 1.00 73.19 197 MET A O 1
ATOM 1465 N N . SER A 1 198 ? -0.649 -8.964 -1.089 1.00 58.81 198 SER A N 1
ATOM 1466 C CA . SER A 1 198 ? -0.554 -9.662 -2.374 1.00 58.81 198 SER A CA 1
ATOM 1467 C C . SER A 1 198 ? -0.973 -11.151 -2.392 1.00 58.81 198 SER A C 1
ATOM 1469 O O . SER A 1 198 ? -0.596 -11.872 -3.311 1.00 58.81 198 SER A O 1
ATOM 1471 N N . THR A 1 199 ? -1.762 -11.662 -1.435 1.00 50.09 199 THR A N 1
ATOM 1472 C CA . THR A 1 199 ? -2.009 -13.121 -1.248 1.00 50.09 199 THR A CA 1
ATOM 1473 C C . THR A 1 199 ? -3.040 -13.757 -2.192 1.00 50.09 199 THR A C 1
ATOM 1475 O O . THR A 1 199 ? -3.644 -14.786 -1.877 1.00 50.09 199 THR A O 1
ATOM 1478 N N . ARG A 1 200 ? -3.215 -13.227 -3.401 1.00 45.41 200 ARG A N 1
ATOM 1479 C CA . ARG A 1 200 ? -3.904 -13.948 -4.477 1.00 45.41 200 ARG A CA 1
ATOM 1480 C C . ARG A 1 200 ? -3.126 -13.773 -5.769 1.00 45.41 200 ARG A C 1
ATOM 1482 O O . ARG A 1 200 ? -2.411 -12.795 -5.919 1.00 45.41 200 ARG A O 1
ATOM 1489 N N . GLU A 1 201 ? -3.270 -14.739 -6.669 1.00 43.84 201 GLU A N 1
ATOM 1490 C CA . GLU A 1 201 ? -2.887 -14.706 -8.083 1.00 43.84 201 GLU A CA 1
ATOM 1491 C C . GLU A 1 201 ? -3.365 -13.401 -8.735 1.00 43.84 201 GLU A C 1
ATOM 1493 O O . GLU A 1 201 ? -4.434 -13.338 -9.343 1.00 43.84 201 GLU A O 1
ATOM 1498 N N . SER A 1 202 ? -2.648 -12.306 -8.521 1.00 42.38 202 SER A N 1
ATOM 1499 C CA . SER A 1 202 ? -3.104 -11.022 -9.011 1.00 42.38 202 SER A CA 1
ATOM 1500 C C . SER A 1 202 ? -2.895 -10.969 -10.510 1.00 42.38 202 SER A C 1
ATOM 1502 O O . SER A 1 202 ? -1.961 -11.557 -11.063 1.00 42.38 202 SER A O 1
ATOM 1504 N N . PHE A 1 203 ? -3.856 -10.302 -11.138 1.00 46.72 203 PHE A N 1
ATOM 1505 C CA . PHE A 1 203 ? -4.009 -10.045 -12.558 1.00 46.72 203 PHE A CA 1
ATOM 1506 C C . PHE A 1 203 ? -2.666 -10.037 -13.280 1.00 46.72 203 PHE A C 1
ATOM 1508 O O . PHE A 1 203 ? -1.955 -9.034 -13.313 1.00 46.72 203 PHE A O 1
ATOM 1515 N N . THR A 1 204 ? -2.311 -11.203 -13.817 1.00 43.25 204 THR A N 1
ATOM 1516 C CA . THR A 1 204 ? -1.065 -11.385 -14.544 1.00 43.25 204 THR A CA 1
ATOM 1517 C C . THR A 1 204 ? -1.212 -10.602 -15.832 1.00 43.25 204 THR A C 1
ATOM 1519 O O . THR A 1 204 ? -2.059 -10.924 -16.671 1.00 43.25 204 THR A O 1
ATOM 1522 N N . ASP A 1 205 ? -0.419 -9.546 -16.006 1.00 47.38 205 ASP A N 1
ATOM 1523 C CA . ASP A 1 205 ? -0.332 -8.960 -17.334 1.00 47.38 205 ASP A CA 1
ATOM 1524 C C . ASP A 1 205 ? 0.271 -10.001 -18.296 1.00 47.38 205 ASP A C 1
ATOM 1526 O O . ASP A 1 205 ? 0.895 -10.984 -17.895 1.00 47.38 205 ASP A O 1
ATOM 1530 N N . SER A 1 206 ? 0.105 -9.806 -19.604 1.00 40.22 206 SER A N 1
ATOM 1531 C CA . SER A 1 206 ? 0.648 -10.720 -20.629 1.00 40.22 206 SER A CA 1
ATOM 1532 C C . SER A 1 206 ? 2.181 -10.919 -20.584 1.00 40.22 206 SER A C 1
ATOM 1534 O O . SER A 1 206 ? 2.734 -11.552 -21.479 1.00 40.22 206 SER A O 1
ATOM 1536 N N . LYS A 1 207 ? 2.879 -10.318 -19.612 1.00 40.06 207 LYS A N 1
ATOM 1537 C CA . LYS A 1 207 ? 4.327 -10.333 -19.412 1.00 40.06 207 LYS A CA 1
ATOM 1538 C C . LYS A 1 207 ? 4.733 -10.898 -18.042 1.00 40.06 207 LYS A C 1
ATOM 1540 O O . LYS A 1 207 ? 5.919 -10.862 -17.731 1.00 40.06 207 LYS A O 1
ATOM 1545 N N . GLY A 1 208 ? 3.796 -11.457 -17.271 1.00 43.19 208 GLY A N 1
ATOM 1546 C CA . GLY A 1 208 ? 4.102 -12.254 -16.081 1.00 43.19 208 GLY A CA 1
ATOM 1547 C C . GLY A 1 208 ? 4.330 -11.461 -14.793 1.00 43.19 208 GLY A C 1
ATOM 1548 O O . GLY A 1 208 ? 4.910 -12.020 -13.867 1.00 43.19 208 GLY A O 1
ATOM 1549 N N . VAL A 1 209 ? 3.916 -10.188 -14.718 1.00 48.00 209 VAL A N 1
ATOM 1550 C CA . VAL A 1 209 ? 4.020 -9.402 -13.473 1.00 48.00 209 VAL A CA 1
ATOM 1551 C C . VAL A 1 209 ? 2.710 -9.482 -12.689 1.00 48.00 209 VAL A C 1
ATOM 1553 O O . VAL A 1 209 ? 1.633 -9.295 -13.257 1.00 48.00 209 VAL A O 1
ATOM 1556 N N . THR A 1 210 ? 2.813 -9.786 -11.393 1.00 54.78 210 THR A N 1
ATOM 1557 C CA . THR A 1 210 ? 1.735 -10.459 -10.655 1.00 54.78 210 THR A CA 1
ATOM 1558 C C . THR A 1 210 ? 0.962 -9.579 -9.679 1.00 54.78 210 THR A C 1
ATOM 1560 O O . THR A 1 210 ? 0.167 -10.158 -8.973 1.00 54.78 210 THR A O 1
ATOM 1563 N N . HIS A 1 211 ? 1.092 -8.246 -9.586 1.00 63.94 211 HIS A N 1
ATOM 1564 C CA . HIS A 1 211 ? 0.403 -7.477 -8.518 1.00 63.94 211 HIS A CA 1
ATOM 1565 C C . HIS A 1 211 ? 0.012 -6.036 -8.918 1.00 63.94 211 HIS A C 1
ATOM 1567 O O . HIS A 1 211 ? 0.756 -5.087 -8.673 1.00 63.94 211 HIS A O 1
ATOM 1573 N N . TYR A 1 212 ? -1.181 -5.862 -9.505 1.00 68.00 212 TYR A N 1
ATOM 1574 C CA . TYR A 1 212 ? -1.733 -4.553 -9.890 1.00 68.00 212 TYR A CA 1
ATOM 1575 C C . TYR A 1 212 ? -3.182 -4.370 -9.423 1.00 68.00 212 TYR A C 1
ATOM 1577 O O . TYR A 1 212 ? -3.948 -5.330 -9.433 1.00 68.00 212 TYR A O 1
ATOM 1585 N N . VAL A 1 213 ? -3.569 -3.130 -9.099 1.00 70.75 213 VAL A N 1
ATOM 1586 C CA . VAL A 1 213 ? -4.978 -2.709 -8.965 1.00 70.75 213 VAL A CA 1
ATOM 1587 C C . VAL A 1 213 ? -5.302 -1.659 -10.031 1.00 70.75 213 VAL A C 1
ATOM 1589 O O . VAL A 1 213 ? -4.650 -0.611 -10.101 1.00 70.75 213 VAL A O 1
ATOM 1592 N N . TRP A 1 214 ? -6.322 -1.932 -10.848 1.00 71.19 214 TRP A N 1
ATOM 1593 C CA . TRP A 1 214 ? -6.788 -1.075 -11.950 1.00 71.19 214 TRP A CA 1
ATOM 1594 C C . TRP A 1 214 ? -8.113 -0.371 -11.632 1.00 71.19 214 TRP A C 1
ATOM 1596 O O . TRP A 1 214 ? -8.807 -0.725 -10.687 1.00 71.19 214 TRP A O 1
ATOM 1606 N N . THR A 1 215 ? -8.529 0.594 -12.466 1.00 65.06 215 THR A N 1
ATOM 1607 C CA . THR A 1 215 ? -9.821 1.299 -12.301 1.00 65.06 215 THR A CA 1
ATOM 1608 C C . THR A 1 215 ? -11.049 0.388 -12.317 1.00 65.06 215 THR A C 1
ATOM 1610 O O . THR A 1 215 ? -12.104 0.769 -11.823 1.00 65.06 215 THR A O 1
ATOM 1613 N N . THR A 1 216 ? -10.956 -0.775 -12.961 1.00 61.78 216 THR A N 1
ATOM 1614 C CA . THR A 1 216 ? -12.056 -1.748 -13.066 1.00 61.78 216 THR A CA 1
ATOM 1615 C C . THR A 1 216 ? -12.083 -2.741 -11.913 1.00 61.78 216 THR A C 1
ATOM 1617 O O . THR A 1 216 ? -12.989 -3.567 -11.847 1.00 61.78 216 THR A O 1
ATOM 1620 N N . GLU A 1 217 ? -11.093 -2.686 -11.029 1.00 64.38 217 GLU A N 1
ATOM 1621 C CA . GLU A 1 217 ? -10.887 -3.653 -9.966 1.00 64.38 217 GLU A CA 1
ATOM 1622 C C . GLU A 1 217 ? -10.933 -2.961 -8.609 1.00 64.38 217 GLU A C 1
ATOM 1624 O O . GLU A 1 217 ? -10.575 -1.793 -8.443 1.00 64.38 217 GLU A O 1
ATOM 1629 N N . LYS A 1 218 ? -11.409 -3.710 -7.623 1.00 67.38 218 LYS A N 1
ATOM 1630 C CA . LYS A 1 218 ? -11.498 -3.284 -6.236 1.00 67.38 218 LYS A CA 1
ATOM 1631 C C . LYS A 1 218 ? -11.025 -4.446 -5.379 1.00 67.38 218 LYS A C 1
ATOM 1633 O O . LYS A 1 218 ? -11.478 -5.571 -5.580 1.00 67.38 218 LYS A O 1
ATOM 1638 N N . ALA A 1 219 ? -10.118 -4.167 -4.453 1.00 74.19 219 ALA A N 1
ATOM 1639 C CA . ALA A 1 219 ? -9.659 -5.130 -3.465 1.00 74.19 219 ALA A CA 1
ATOM 1640 C C . ALA A 1 219 ? -10.254 -4.747 -2.107 1.00 74.19 219 ALA A C 1
ATOM 1642 O O . ALA A 1 219 ? -9.974 -3.663 -1.593 1.00 74.19 219 ALA A O 1
ATOM 1643 N N . THR A 1 220 ? -11.108 -5.611 -1.560 1.00 82.19 220 THR A N 1
ATOM 1644 C CA . THR A 1 220 ? -11.749 -5.429 -0.250 1.00 82.19 220 THR A CA 1
ATOM 1645 C C . THR A 1 220 ? -11.027 -6.265 0.799 1.00 82.19 220 THR A C 1
ATOM 1647 O O . THR A 1 220 ? -10.765 -7.449 0.579 1.00 82.19 220 THR A O 1
ATOM 1650 N N . TYR A 1 221 ? -10.748 -5.654 1.945 1.00 82.12 221 TYR A N 1
ATOM 1651 C CA . TYR A 1 221 ? -10.100 -6.264 3.097 1.00 82.12 221 TYR A CA 1
ATOM 1652 C C . TYR A 1 221 ? -11.002 -6.110 4.317 1.00 82.12 221 TYR A C 1
ATOM 1654 O O . TYR A 1 221 ? -11.372 -4.994 4.681 1.00 82.12 221 TYR A O 1
ATOM 1662 N N . SER A 1 222 ? -11.338 -7.229 4.945 1.00 87.31 222 SER A N 1
ATOM 1663 C CA . SER A 1 222 ? -12.113 -7.292 6.177 1.00 87.31 222 SER A CA 1
ATOM 1664 C C . SER A 1 222 ? -11.169 -7.305 7.370 1.00 87.31 222 SER A C 1
ATOM 1666 O O . SER A 1 222 ? -10.299 -8.171 7.487 1.00 87.31 222 SER A O 1
ATOM 1668 N N . PHE A 1 223 ? -11.349 -6.339 8.261 1.00 90.19 223 PHE A N 1
ATOM 1669 C CA . PHE A 1 223 ? -10.582 -6.184 9.487 1.00 90.19 223 PHE A CA 1
ATOM 1670 C C . PHE A 1 223 ? -11.414 -6.620 10.683 1.00 90.19 223 PHE A C 1
ATOM 1672 O O . PHE A 1 223 ? -12.594 -6.290 10.784 1.00 90.19 223 PHE A O 1
ATOM 1679 N N . THR A 1 224 ? -10.766 -7.284 11.634 1.00 91.69 224 THR A N 1
ATOM 1680 C CA . THR A 1 224 ? -11.297 -7.565 12.964 1.00 91.69 224 THR A CA 1
ATOM 1681 C C . THR A 1 224 ? -10.248 -7.179 14.001 1.00 91.69 224 THR A C 1
ATOM 1683 O O . THR A 1 224 ? -9.176 -7.771 14.077 1.00 91.69 224 THR A O 1
ATOM 1686 N N . ILE A 1 225 ? -10.551 -6.170 14.811 1.00 92.06 225 ILE A N 1
ATOM 1687 C CA . ILE A 1 225 ? -9.664 -5.609 15.828 1.00 92.06 225 ILE A CA 1
ATOM 1688 C C . ILE A 1 225 ? -10.232 -5.950 17.198 1.00 92.06 225 ILE A C 1
ATOM 1690 O O . ILE A 1 225 ? -11.354 -5.566 17.527 1.00 92.06 225 ILE A O 1
ATOM 1694 N N . THR A 1 226 ? -9.446 -6.659 18.001 1.00 92.88 226 THR A N 1
ATOM 1695 C CA . THR A 1 226 ? -9.766 -6.925 19.406 1.00 92.88 226 THR A CA 1
ATOM 1696 C C . THR A 1 226 ? -9.081 -5.884 20.276 1.00 92.88 226 THR A C 1
ATOM 1698 O O . THR A 1 226 ? -7.867 -5.694 20.163 1.00 92.88 226 THR A O 1
ATOM 1701 N N . PHE A 1 227 ? -9.850 -5.225 21.136 1.00 93.44 227 PHE A N 1
ATOM 1702 C CA . PHE A 1 227 ? -9.357 -4.173 22.018 1.00 93.44 227 PHE A CA 1
ATOM 1703 C C . PHE A 1 227 ? -9.965 -4.288 23.417 1.00 93.44 227 PHE A C 1
ATOM 1705 O O . PHE A 1 227 ? -11.059 -4.828 23.571 1.00 93.44 227 PHE A O 1
ATOM 1712 N N . ASP A 1 228 ? -9.263 -3.781 24.424 1.00 94.38 228 ASP A N 1
ATOM 1713 C CA . ASP A 1 228 ? -9.763 -3.679 25.794 1.00 94.38 228 ASP A CA 1
ATOM 1714 C C . ASP A 1 228 ? -10.267 -2.256 26.070 1.00 94.38 228 ASP A C 1
ATOM 1716 O O . ASP A 1 228 ? -9.496 -1.294 26.082 1.00 94.38 228 ASP A O 1
ATOM 1720 N N . ALA A 1 229 ? -11.578 -2.126 26.272 1.00 94.38 229 ALA A N 1
ATOM 1721 C CA . ALA A 1 229 ? -12.245 -0.860 26.540 1.00 94.38 229 ALA A CA 1
ATOM 1722 C C . ALA A 1 229 ? -11.819 -0.247 27.880 1.00 94.38 229 ALA A C 1
ATOM 1724 O O . ALA A 1 229 ? -11.718 0.975 27.978 1.00 94.38 229 ALA A O 1
ATOM 1725 N N . ASP A 1 230 ? -11.508 -1.079 28.879 1.00 93.75 230 ASP A N 1
ATOM 1726 C CA . ASP A 1 230 ? -11.126 -0.611 30.217 1.00 93.75 230 ASP A CA 1
ATOM 1727 C C . ASP A 1 230 ? -9.707 -0.014 30.231 1.00 93.75 230 ASP A C 1
ATOM 1729 O O . ASP A 1 230 ? -9.361 0.777 31.110 1.00 93.75 230 ASP A O 1
ATOM 1733 N N . SER A 1 231 ? -8.894 -0.357 29.227 1.00 91.31 231 SER A N 1
ATOM 1734 C CA . SER A 1 231 ? -7.537 0.160 29.038 1.00 91.31 231 SER A CA 1
ATOM 1735 C C . SER A 1 231 ? -7.496 1.516 28.312 1.00 91.31 231 SER A C 1
ATOM 1737 O O . SER A 1 231 ? -6.433 2.125 28.202 1.00 91.31 231 SER A O 1
ATOM 1739 N N . ILE A 1 232 ? -8.631 2.022 27.812 1.00 92.81 232 ILE A N 1
ATOM 1740 C CA . ILE A 1 232 ? -8.703 3.292 27.074 1.00 92.81 232 ILE A CA 1
ATOM 1741 C C . ILE A 1 232 ? -8.997 4.434 28.050 1.00 92.81 232 ILE A C 1
ATOM 1743 O O . ILE A 1 232 ? -10.123 4.627 28.498 1.00 92.81 232 ILE A O 1
ATOM 1747 N N . SER A 1 233 ? -7.966 5.222 28.358 1.00 90.44 233 SER A N 1
ATOM 1748 C CA . SER A 1 233 ? -8.034 6.318 29.339 1.00 90.44 233 SER A CA 1
ATOM 1749 C C . SER A 1 233 ? -8.076 7.724 28.720 1.00 90.44 233 SER A C 1
ATOM 1751 O O . SER A 1 233 ? -8.379 8.708 29.398 1.00 90.44 233 SER A O 1
ATOM 1753 N N . LYS A 1 234 ? -7.760 7.830 27.427 1.00 93.25 234 LYS A N 1
ATOM 1754 C CA . LYS A 1 234 ? -7.645 9.080 26.665 1.00 93.25 234 LYS A CA 1
ATOM 1755 C C . LYS A 1 234 ? -7.885 8.821 25.180 1.00 93.25 234 LYS A C 1
ATOM 1757 O O . LYS A 1 234 ? -8.024 7.673 24.765 1.00 93.25 234 LYS A O 1
ATOM 1762 N N . GLU A 1 235 ? -7.905 9.885 24.381 1.00 95.69 235 GLU A N 1
ATOM 1763 C CA . GLU A 1 235 ? -7.972 9.747 22.926 1.00 95.69 235 GLU A CA 1
ATOM 1764 C C . GLU A 1 235 ? -6.713 9.063 22.373 1.00 95.69 235 GLU A C 1
ATOM 1766 O O . GLU A 1 235 ? -5.595 9.496 22.654 1.00 95.69 235 GLU A O 1
ATOM 1771 N N . GLN A 1 236 ? -6.905 8.006 21.584 1.00 94.56 236 GLN A N 1
ATOM 1772 C CA . GLN A 1 236 ? -5.835 7.242 20.938 1.00 94.56 236 GLN A CA 1
ATOM 1773 C C . GLN A 1 236 ? -6.272 6.847 19.527 1.00 94.56 236 GLN A C 1
ATOM 1775 O O . GLN A 1 236 ? -7.460 6.609 19.285 1.00 94.56 236 GLN A O 1
ATOM 1780 N N . ILE A 1 237 ? -5.331 6.781 18.583 1.00 94.00 237 ILE A N 1
ATOM 1781 C CA . ILE A 1 237 ? -5.643 6.501 17.179 1.00 94.00 237 ILE A CA 1
ATOM 1782 C C . ILE A 1 237 ? -4.757 5.370 16.658 1.00 94.00 237 ILE A C 1
ATOM 1784 O O . ILE A 1 237 ? -3.528 5.463 16.629 1.00 94.00 237 ILE A O 1
ATOM 1788 N N . LEU A 1 238 ? -5.407 4.311 16.178 1.00 92.69 238 LEU A N 1
ATOM 1789 C CA . LEU A 1 238 ? -4.794 3.325 15.298 1.00 92.69 238 LEU A CA 1
ATOM 1790 C C . LEU A 1 238 ? -5.035 3.756 13.850 1.00 92.69 238 LEU A C 1
ATOM 1792 O O . LEU A 1 238 ? -6.176 3.790 13.393 1.00 92.69 238 LEU A O 1
ATOM 1796 N N . ARG A 1 239 ? -3.962 4.040 13.115 1.00 92.19 239 ARG A N 1
ATOM 1797 C CA . ARG A 1 239 ? -3.997 4.329 11.683 1.00 92.19 239 ARG A CA 1
ATOM 1798 C C . ARG A 1 239 ? -3.583 3.104 10.882 1.00 92.19 239 ARG A C 1
ATOM 1800 O O . ARG A 1 239 ? -2.486 2.575 11.051 1.00 92.19 239 ARG A O 1
ATOM 1807 N N . ILE A 1 240 ? -4.442 2.713 9.953 1.00 90.75 240 ILE A N 1
ATOM 1808 C CA . ILE A 1 240 ? -4.217 1.636 8.993 1.00 90.75 240 ILE A CA 1
ATOM 1809 C C . ILE A 1 240 ? -4.032 2.288 7.626 1.00 90.75 240 ILE A C 1
ATOM 1811 O O . ILE A 1 240 ? -4.978 2.830 7.059 1.00 90.75 240 ILE A O 1
ATOM 1815 N N . THR A 1 241 ? -2.803 2.289 7.121 1.00 87.88 241 THR A N 1
ATOM 1816 C CA . THR A 1 241 ? -2.420 2.960 5.871 1.00 87.88 241 THR A CA 1
ATOM 1817 C C . THR A 1 241 ? -2.303 1.949 4.740 1.00 87.88 241 THR A C 1
ATOM 1819 O O . THR A 1 241 ? -1.682 0.908 4.911 1.00 87.88 241 THR A O 1
ATOM 1822 N N . PHE A 1 242 ? -2.866 2.285 3.590 1.00 85.62 242 PHE A N 1
ATOM 1823 C CA . PHE A 1 242 ? -2.750 1.588 2.319 1.00 85.62 242 PHE A CA 1
ATOM 1824 C C . PHE A 1 242 ? -1.807 2.385 1.423 1.00 85.62 242 PHE A C 1
ATOM 1826 O O . PHE A 1 242 ? -2.017 3.587 1.239 1.00 85.62 242 PHE A O 1
ATOM 1833 N N . ASP A 1 243 ? -0.791 1.725 0.881 1.00 79.94 243 ASP A N 1
ATOM 1834 C CA . ASP A 1 243 ? 0.231 2.346 0.033 1.00 79.94 243 ASP A CA 1
ATOM 1835 C C . ASP A 1 243 ? 0.696 1.386 -1.078 1.00 79.94 243 ASP A C 1
ATOM 1837 O O . ASP A 1 243 ? 0.223 0.248 -1.144 1.00 79.94 243 ASP A O 1
ATOM 1841 N N . ASP A 1 244 ? 1.597 1.832 -1.956 1.00 72.62 244 ASP A N 1
ATOM 1842 C CA . ASP A 1 244 ? 2.178 1.038 -3.045 1.00 72.62 244 ASP A CA 1
ATOM 1843 C C . ASP A 1 244 ? 3.682 0.724 -2.874 1.00 72.62 244 ASP A C 1
ATOM 1845 O O . ASP A 1 244 ? 4.395 1.394 -2.130 1.00 72.62 244 ASP A O 1
ATOM 1849 N N . LEU A 1 245 ? 4.156 -0.315 -3.585 1.00 63.16 245 LEU A N 1
ATOM 1850 C CA . LEU A 1 245 ? 5.557 -0.763 -3.711 1.00 63.16 245 LEU A CA 1
ATOM 1851 C C . LEU A 1 245 ? 6.196 -1.372 -2.440 1.00 63.16 245 LEU A C 1
ATOM 1853 O O . LEU A 1 245 ? 6.887 -0.719 -1.654 1.00 63.16 245 LEU A O 1
ATOM 1857 N N . GLY A 1 246 ? 6.025 -2.688 -2.288 1.00 50.38 246 GLY A N 1
ATOM 1858 C CA . GLY A 1 246 ? 6.526 -3.498 -1.176 1.00 50.38 246 GLY A CA 1
ATOM 1859 C C . GLY A 1 246 ? 8.009 -3.886 -1.221 1.00 50.38 246 GLY A C 1
ATOM 1860 O O . GLY A 1 246 ? 8.379 -4.882 -1.832 1.00 50.38 246 GLY A O 1
ATOM 1861 N N . ASP A 1 247 ? 8.832 -3.190 -0.431 1.00 43.59 247 ASP A N 1
ATOM 1862 C CA . ASP A 1 247 ? 10.131 -3.723 0.031 1.00 43.59 247 ASP A CA 1
ATOM 1863 C C . ASP A 1 247 ? 10.396 -3.420 1.511 1.00 43.59 247 ASP A C 1
ATOM 1865 O O . ASP A 1 247 ? 11.399 -2.827 1.908 1.00 43.59 247 ASP A O 1
ATOM 1869 N N . TYR A 1 248 ? 9.392 -3.692 2.340 1.00 50.34 248 TYR A N 1
ATOM 1870 C CA . TYR A 1 248 ? 9.380 -3.396 3.771 1.00 50.34 248 TYR A CA 1
ATOM 1871 C C . TYR A 1 248 ? 9.760 -1.952 4.191 1.00 50.34 248 TYR A C 1
ATOM 1873 O O . TYR A 1 248 ? 9.994 -1.692 5.366 1.00 50.34 248 TYR A O 1
ATOM 1881 N N . ASN A 1 249 ? 9.784 -1.015 3.221 1.00 43.09 249 ASN A N 1
ATOM 1882 C CA . ASN A 1 249 ? 10.160 0.400 3.340 1.00 43.09 249 ASN A CA 1
ATOM 1883 C C . ASN A 1 249 ? 9.636 1.324 2.199 1.00 43.09 249 ASN A C 1
ATOM 1885 O O . ASN A 1 249 ? 10.121 2.447 2.103 1.00 43.09 249 ASN A O 1
ATOM 1889 N N . ALA A 1 250 ? 8.670 0.912 1.360 1.00 40.69 250 ALA A N 1
ATOM 1890 C CA . ALA A 1 250 ? 7.988 1.753 0.344 1.00 40.69 250 ALA A CA 1
ATOM 1891 C C . ALA A 1 250 ? 8.923 2.539 -0.599 1.00 40.69 250 ALA A C 1
ATOM 1893 O O . ALA A 1 250 ? 9.003 3.771 -0.571 1.00 40.69 250 ALA A O 1
ATOM 1894 N N . LYS A 1 251 ? 9.699 1.813 -1.406 1.00 49.38 251 LYS A N 1
ATOM 1895 C CA . LYS A 1 251 ? 10.775 2.376 -2.218 1.00 49.38 251 LYS A CA 1
ATOM 1896 C C . LYS A 1 251 ? 10.731 1.769 -3.618 1.00 49.38 251 LYS A C 1
ATOM 1898 O O . LYS A 1 251 ? 10.950 0.578 -3.772 1.00 49.38 251 LYS A O 1
ATOM 1903 N N . ASP A 1 252 ? 10.481 2.604 -4.622 1.00 53.88 252 ASP A N 1
ATOM 1904 C CA . ASP A 1 252 ? 10.579 2.266 -6.043 1.00 53.88 252 ASP A CA 1
ATOM 1905 C C . ASP A 1 252 ? 11.846 1.447 -6.372 1.00 53.88 252 ASP A C 1
ATOM 1907 O O . ASP A 1 252 ? 12.928 1.697 -5.838 1.00 53.88 252 ASP A O 1
ATOM 1911 N N . VAL A 1 253 ? 11.716 0.457 -7.258 1.00 58.88 253 VAL A N 1
ATOM 1912 C CA . VAL A 1 253 ? 12.777 -0.524 -7.547 1.00 58.88 253 VAL A CA 1
ATOM 1913 C C . VAL A 1 253 ? 14.082 0.102 -8.041 1.00 58.88 253 VAL A C 1
ATOM 1915 O O . VAL A 1 253 ? 15.144 -0.504 -7.900 1.00 58.88 253 VAL A O 1
ATOM 1918 N N . ALA A 1 254 ? 14.033 1.315 -8.592 1.00 58.00 254 ALA A N 1
ATOM 1919 C CA . ALA A 1 254 ? 15.197 2.010 -9.104 1.00 58.00 254 ALA A CA 1
ATOM 1920 C C . ALA A 1 254 ? 15.494 3.319 -8.351 1.00 58.00 254 ALA A C 1
ATOM 1922 O O . ALA A 1 254 ? 16.668 3.581 -8.087 1.00 58.00 254 ALA A O 1
ATOM 1923 N N . THR A 1 255 ? 14.511 4.148 -7.985 1.00 58.47 255 THR A N 1
ATOM 1924 C CA . THR A 1 255 ? 14.749 5.407 -7.232 1.00 58.47 255 THR A CA 1
ATOM 1925 C C . THR A 1 255 ? 14.547 5.284 -5.740 1.00 58.47 255 THR A C 1
ATOM 1927 O O . THR A 1 255 ? 14.923 6.183 -4.984 1.00 58.47 255 THR A O 1
ATOM 1930 N N . ARG A 1 256 ? 13.971 4.176 -5.292 1.00 59.06 256 ARG A N 1
ATOM 1931 C CA . ARG A 1 256 ? 13.716 3.924 -3.890 1.00 59.06 256 ARG A CA 1
ATOM 1932 C C . ARG A 1 256 ? 12.762 4.953 -3.237 1.00 59.06 256 ARG A C 1
ATOM 1934 O O . ARG A 1 256 ? 12.873 5.237 -2.046 1.00 59.06 256 ARG A O 1
ATOM 1941 N N . SER A 1 257 ? 11.824 5.508 -4.010 1.00 60.41 257 SER A N 1
ATOM 1942 C CA . SER A 1 257 ? 10.795 6.472 -3.572 1.00 60.41 257 SER A CA 1
ATOM 1943 C C . SER A 1 257 ? 9.400 5.844 -3.501 1.00 60.41 257 SER A C 1
ATOM 1945 O O . SER A 1 257 ? 9.071 5.067 -4.392 1.00 60.41 257 SER A O 1
ATOM 1947 N N . SER A 1 258 ? 8.557 6.224 -2.540 1.00 62.88 258 SER A N 1
ATOM 1948 C CA . SER A 1 258 ? 7.112 5.962 -2.624 1.00 62.88 258 SER A CA 1
ATOM 1949 C C . SER A 1 258 ? 6.517 6.754 -3.792 1.00 62.88 258 SER A C 1
ATOM 1951 O O . SER A 1 258 ? 6.964 7.875 -4.069 1.00 62.88 258 SER A O 1
ATOM 1953 N N . LYS A 1 259 ? 5.577 6.159 -4.533 1.00 68.31 259 LYS A N 1
ATOM 1954 C CA . LYS A 1 259 ? 5.064 6.758 -5.772 1.00 68.31 259 LYS A CA 1
ATOM 1955 C C . LYS A 1 259 ? 3.583 7.101 -5.638 1.00 68.31 259 LYS A C 1
ATOM 1957 O O . LYS A 1 259 ? 3.236 8.262 -5.867 1.00 68.31 259 LYS A O 1
ATOM 1962 N N . ALA A 1 260 ? 2.717 6.157 -5.263 1.00 73.38 260 ALA A N 1
ATOM 1963 C CA . ALA A 1 260 ? 1.307 6.467 -5.051 1.00 73.38 260 ALA A CA 1
ATOM 1964 C C . ALA A 1 260 ? 1.106 7.336 -3.808 1.00 73.38 260 ALA A C 1
ATOM 1966 O O . ALA A 1 260 ? 1.902 7.365 -2.872 1.00 73.38 260 ALA A O 1
ATOM 1967 N N . SER A 1 261 ? 0.007 8.086 -3.817 1.00 76.81 261 SER A N 1
ATOM 1968 C CA . SER A 1 261 ? -0.450 8.767 -2.610 1.00 76.81 261 SER A CA 1
ATOM 1969 C C . SER A 1 261 ? -1.125 7.748 -1.686 1.00 76.81 261 SER A C 1
ATOM 1971 O O . SER A 1 261 ? -2.063 7.081 -2.137 1.00 76.81 261 SER A O 1
ATOM 1973 N N . PRO A 1 262 ? -0.699 7.640 -0.415 1.00 81.56 262 PRO A N 1
ATOM 1974 C CA . PRO A 1 262 ? -1.289 6.694 0.516 1.00 81.56 262 PRO A CA 1
ATOM 1975 C C . PRO A 1 262 ? -2.713 7.107 0.898 1.00 81.56 262 PRO A C 1
ATOM 1977 O O . PRO A 1 262 ? -3.036 8.295 1.001 1.00 81.56 262 PRO A O 1
ATOM 1980 N N . ALA A 1 263 ? -3.548 6.115 1.190 1.00 87.94 263 ALA A N 1
ATOM 1981 C CA . ALA A 1 263 ? -4.856 6.297 1.814 1.00 87.94 263 ALA A CA 1
ATOM 1982 C C . ALA A 1 263 ? -4.861 5.639 3.195 1.00 87.94 263 ALA A C 1
ATOM 1984 O O . ALA A 1 263 ? -4.071 4.740 3.452 1.00 87.94 263 ALA A O 1
ATOM 1985 N N . TYR A 1 264 ? -5.733 6.058 4.109 1.00 91.00 264 TYR A N 1
ATOM 1986 C CA . TYR A 1 264 ? -5.754 5.476 5.450 1.00 91.00 264 TYR A CA 1
ATOM 1987 C C . TYR A 1 264 ? -7.148 5.424 6.063 1.00 91.00 264 TYR A C 1
ATOM 1989 O O . TYR A 1 264 ? -8.001 6.260 5.758 1.00 91.00 264 TYR A O 1
ATOM 1997 N N . VAL A 1 265 ? -7.332 4.445 6.948 1.00 94.69 265 VAL A N 1
ATOM 1998 C CA . VAL A 1 265 ? -8.434 4.357 7.908 1.00 94.69 265 VAL A CA 1
ATOM 1999 C C . VAL A 1 265 ? -7.893 4.701 9.285 1.00 94.69 265 VAL A C 1
ATOM 2001 O O . VAL A 1 265 ? -6.887 4.130 9.706 1.00 94.69 265 VAL A O 1
ATOM 2004 N N . ASP A 1 266 ? -8.581 5.588 9.995 1.00 95.81 266 ASP A N 1
ATOM 2005 C CA . ASP A 1 266 ? -8.301 5.859 11.402 1.00 95.81 266 ASP A CA 1
ATOM 2006 C C . ASP A 1 266 ? -9.366 5.197 12.274 1.00 95.81 266 ASP A C 1
ATOM 2008 O O . ASP A 1 266 ? -10.558 5.471 12.139 1.00 95.81 266 ASP A O 1
ATOM 2012 N N . VAL A 1 267 ? -8.930 4.347 13.199 1.00 96.94 267 VAL A N 1
ATOM 2013 C CA . VAL A 1 267 ? -9.748 3.867 14.311 1.00 96.94 267 VAL A CA 1
ATOM 2014 C C . VAL A 1 267 ? -9.411 4.728 15.519 1.00 96.94 267 VAL A C 1
ATOM 2016 O O . VAL A 1 267 ? -8.334 4.616 16.108 1.00 96.94 267 VAL A O 1
ATOM 2019 N N . LYS A 1 268 ? -10.333 5.627 15.850 1.00 97.44 268 LYS A N 1
ATOM 2020 C CA . LYS A 1 268 ? -10.214 6.600 16.928 1.00 97.44 268 LYS A CA 1
ATOM 2021 C C . LYS A 1 268 ? -10.963 6.097 18.157 1.00 97.44 268 LYS A C 1
ATOM 2023 O O . LYS A 1 268 ? -12.188 5.995 18.145 1.00 97.44 268 LYS A O 1
ATOM 2028 N N . PHE A 1 269 ? -10.223 5.828 19.222 1.00 96.81 269 PHE A N 1
ATOM 2029 C CA . PHE A 1 269 ? -10.754 5.481 20.534 1.00 96.81 269 PHE A CA 1
ATOM 2030 C C . PHE A 1 269 ? -10.883 6.749 21.378 1.00 96.81 269 PHE A C 1
ATOM 2032 O O . PHE A 1 269 ? -9.936 7.531 21.458 1.00 96.81 269 PHE A O 1
ATOM 2039 N N . THR A 1 270 ? -12.041 6.975 21.998 1.00 95.69 270 THR A N 1
ATOM 2040 C CA . THR A 1 270 ? -12.282 8.118 22.896 1.00 95.69 270 THR A CA 1
ATOM 2041 C C . THR A 1 270 ? -13.032 7.672 24.141 1.00 95.69 270 THR 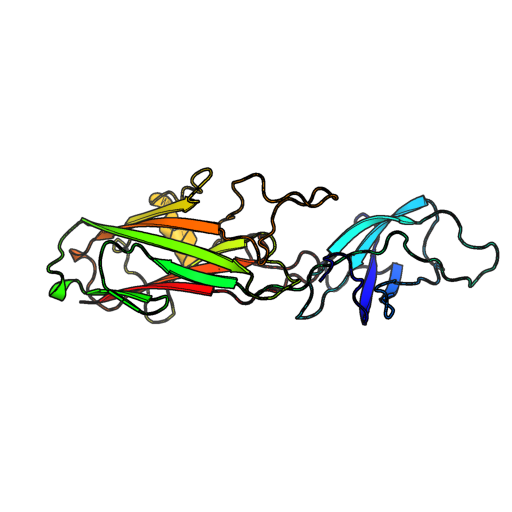A C 1
ATOM 2043 O O . THR A 1 270 ? -13.853 6.761 24.057 1.00 95.69 270 THR A O 1
ATOM 2046 N N . VAL A 1 271 ? -12.827 8.370 25.255 1.00 90.19 271 VAL A N 1
ATOM 2047 C CA . VAL A 1 271 ? -13.617 8.190 26.483 1.00 90.19 271 VAL A CA 1
ATOM 2048 C C . VAL A 1 271 ? -14.872 9.046 26.439 1.00 90.19 271 VAL A C 1
ATOM 2050 O O . VAL A 1 271 ? -14.805 10.198 25.954 1.00 90.19 271 VAL A O 1
#